Protein AF-0000000083596003 (afdb_homodimer)

Nearest PDB structures (foldseek):
  3jqy-assembly1_A  TM=6.536E-01  e=8.684E-10  Escherichia coli
  3jqy-assembly1_C  TM=5.220E-01  e=1.708E-09  Escherichia coli
  3ect-assembly1_A  TM=7.071E-01  e=3.220E-06  Vibrio cholerae
  3vbk-assembly1_E  TM=6.512E-01  e=7.401E-06  Bacillus cereus SJ1
  3vbp-assembly1_E  TM=6.102E-01  e=1.533E-05  Bacillus cereus SJ1

Sequence (362 aa):
MHRAKVYKKVYMNISNRDAIINKGSLSLGCSFNGCGYFDSSLTIKKGGRLIVNGDFKLYSGFFLSINENATLEIDSGYISYKSNISCFDYIKMGKDVTISEGVTIRDSDNHELIYDGYKMTEPIVIGDHVWIGLNATILKGVTIGDGAVIAAGSVVTKDVPPNSIVGGVPAKVIKTNIKWKMHRAKVYKKVYMNISNRDAIINKGSLSLGCSFNGCGYFDSSLTIKKGGRLIVNGDFKLYSGFFLSINENATLEIDSGYISYKSNISCFDYIKMGKDVTISEGVTIRDSDNHELIYDGYKMTEPIVIGDHVWIGLNATILKGVTIGDGAVIAAGSVVTKDVPPNSIVGGVPAKVIKTNIKWK

pLDDT: mean 96.7, std 5.16, range [51.25, 98.94]

Secondary structure (DSSP, 8-state):
-PPEEE-TTEEEEESSTT-EEESSEEEEEE--TT-----EEEEE-TT-EEEE-SEEEEESS-EEEE-TT-EEEE-SEEE-TT-EEEESSEEEE-SSEEE-TT-EEESB-SS-B-STT--SB--EEE-SS-EE-TT-EE-TT-EE-TT-EEPTT-EE-S-B-TTEEEEETTEEEEEES----/-PPEEE-TTEEEEESSTT-EEESSEEEEEE--TT-----EEEEE-TT-EEEE-SEEEEESS-EEEE-TT-EEEE-SEEE-TT-EEEESSEEEE-SSEEE-TT-EEESB-SS---STT--SB--EEE-SS-EE-TT-EE-TT-EE-TT-EEPTT-EE-S-B-TTEEEEETTEEEEEES--B-

Radius of gyration: 20.82 Å; Cα contacts (8 Å, |Δi|>4): 1222; chains: 2; bounding box: 48×63×52 Å

Solvent-accessible surface area (backbone atoms only — not comparable to full-atom values): 16464 Å² total; per-residue (Å²): 118,48,66,68,47,75,43,63,57,56,36,76,30,68,66,43,94,77,23,64,45,35,70,32,43,40,36,41,24,41,62,60,89,94,52,77,69,36,61,20,24,40,25,29,32,58,70,12,35,41,36,29,63,26,49,34,38,34,25,20,27,25,39,37,38,28,31,62,61,4,38,41,37,35,28,22,36,38,36,33,40,44,20,37,38,40,32,59,48,36,37,38,37,30,44,53,25,41,33,35,39,42,24,37,39,32,19,47,66,90,44,39,62,69,53,91,87,63,71,47,62,32,50,27,39,36,31,36,44,25,39,38,27,41,44,17,36,44,34,39,55,20,40,36,26,42,41,15,32,39,34,60,57,12,28,37,68,56,66,39,59,53,15,18,33,31,35,41,51,64,42,40,84,74,48,68,81,51,83,85,135,119,46,68,65,49,74,41,67,58,56,46,76,48,68,66,46,95,78,24,64,45,33,71,32,44,38,36,42,27,41,61,62,91,61,49,52,70,35,67,21,38,41,37,30,32,60,71,14,35,40,38,30,63,25,49,33,40,33,23,19,28,25,42,37,37,29,30,62,61,4,39,41,38,38,28,22,35,38,36,31,39,45,19,38,39,42,33,61,49,36,34,40,37,28,45,52,24,41,34,34,39,42,25,36,40,34,20,48,66,91,51,78,68,92,53,92,86,61,69,48,62,32,49,26,38,38,31,35,45,24,39,37,27,42,47,17,36,43,35,40,54,18,39,36,27,43,43,15,34,39,34,58,56,12,32,36,69,58,67,40,62,53,15,20,34,30,37,16,78,67,42,39,83,73,47,67,81,50,49,70,91

Structure (mmCIF, N/CA/C/O backbone):
data_AF-0000000083596003-model_v1
#
loop_
_entity.id
_entity.type
_entity.pdbx_description
1 polymer Acyltransferase
#
loop_
_atom_site.group_PDB
_atom_site.id
_atom_site.type_symbol
_atom_site.label_atom_id
_atom_site.label_alt_id
_atom_site.label_comp_id
_atom_site.label_asym_id
_atom_site.label_entity_id
_atom_site.label_seq_id
_atom_site.pdbx_PDB_ins_code
_atom_site.Cartn_x
_atom_site.Cartn_y
_atom_site.Cartn_z
_atom_site.occupancy
_atom_site.B_iso_or_equiv
_atom_site.auth_seq_id
_atom_site.auth_comp_id
_atom_site.auth_asym_id
_atom_site.auth_atom_id
_atom_site.pdbx_PDB_model_num
ATOM 1 N N . MET A 1 1 ? 3.955 28.547 19.953 1 51.25 1 MET A N 1
ATOM 2 C CA . MET A 1 1 ? 3.805 27.359 19.109 1 51.25 1 MET A CA 1
ATOM 3 C C . MET A 1 1 ? 4.809 26.281 19.484 1 51.25 1 MET A C 1
ATOM 5 O O . MET A 1 1 ? 6.008 26.547 19.578 1 51.25 1 MET A O 1
ATOM 9 N N . HIS A 1 2 ? 4.23 25.266 20.188 1 67.56 2 HIS A N 1
ATOM 10 C CA . HIS A 1 2 ? 5.113 24.266 20.75 1 67.56 2 HIS A CA 1
ATOM 11 C C . HIS A 1 2 ? 5.957 23.594 19.672 1 67.56 2 HIS A C 1
ATOM 13 O O . HIS A 1 2 ? 5.512 23.453 18.531 1 67.56 2 HIS A O 1
ATOM 19 N N . ARG A 1 3 ? 7.109 23.562 19.828 1 75.19 3 ARG A N 1
ATOM 20 C CA . ARG A 1 3 ? 8.055 23 18.875 1 75.19 3 ARG A CA 1
ATOM 21 C C . ARG A 1 3 ? 7.918 21.484 18.797 1 75.19 3 ARG A C 1
ATOM 23 O O . ARG A 1 3 ? 7.59 20.844 19.781 1 75.19 3 ARG A O 1
ATOM 30 N N . ALA A 1 4 ? 7.969 20.938 17.734 1 89.12 4 ALA A N 1
ATOM 31 C CA . ALA A 1 4 ? 8.016 19.5 17.516 1 89.12 4 ALA A CA 1
ATOM 32 C C . ALA A 1 4 ? 9.414 18.953 17.781 1 89.12 4 ALA A C 1
ATOM 34 O O . ALA A 1 4 ? 10.414 19.594 17.453 1 89.12 4 ALA A O 1
ATOM 35 N N . LYS A 1 5 ? 9.5 17.875 18.547 1 94.31 5 LYS A N 1
ATOM 36 C CA . LYS A 1 5 ? 10.766 17.156 18.672 1 94.31 5 LYS A CA 1
ATOM 37 C C . LYS A 1 5 ? 10.984 16.203 17.5 1 94.31 5 LYS A C 1
ATOM 39 O O . LYS A 1 5 ? 10.18 15.297 17.266 1 94.31 5 LYS A O 1
ATOM 44 N N . VAL A 1 6 ? 12.086 16.359 16.703 1 96.56 6 VAL A N 1
ATOM 45 C CA . VAL A 1 6 ? 12.398 15.555 15.523 1 96.56 6 VAL A CA 1
ATOM 46 C C . VAL A 1 6 ? 13.633 14.695 15.805 1 96.56 6 VAL A C 1
ATOM 48 O O . VAL A 1 6 ? 14.695 15.211 16.156 1 96.56 6 VAL A O 1
ATOM 51 N N . TYR A 1 7 ? 13.516 13.414 15.562 1 96.38 7 TYR A N 1
ATOM 52 C CA . TYR A 1 7 ? 14.586 12.469 15.875 1 96.38 7 TYR A CA 1
ATOM 53 C C . TYR A 1 7 ? 15.414 12.148 14.641 1 96.38 7 TYR A C 1
ATOM 55 O O . TYR A 1 7 ? 15.234 12.773 13.586 1 96.38 7 TYR A O 1
ATOM 63 N N . LYS A 1 8 ? 16.328 11.164 14.852 1 94.62 8 LYS A N 1
ATOM 64 C CA . LYS A 1 8 ? 17.25 10.773 13.789 1 94.62 8 LYS A CA 1
ATOM 65 C C . LYS A 1 8 ? 16.516 10.141 12.617 1 94.62 8 LYS A C 1
ATOM 67 O O . LYS A 1 8 ? 15.477 9.5 12.805 1 94.62 8 LYS A O 1
ATOM 72 N N . LYS A 1 9 ? 17.047 10.398 11.336 1 96.56 9 LYS A N 1
ATOM 73 C CA . LYS A 1 9 ? 16.656 9.727 10.102 1 96.56 9 LYS A CA 1
ATOM 74 C C . LYS A 1 9 ? 15.258 10.164 9.656 1 96.56 9 LYS A C 1
ATOM 76 O O . LYS A 1 9 ? 14.516 9.375 9.07 1 96.56 9 LYS A O 1
ATOM 81 N N . VAL A 1 10 ? 14.859 11.352 10.008 1 96.31 10 VAL A N 1
ATOM 82 C CA . VAL A 1 10 ? 13.609 11.914 9.516 1 96.31 10 VAL A CA 1
ATOM 83 C C . VAL A 1 10 ? 13.898 12.914 8.391 1 96.31 10 VAL A C 1
ATOM 85 O O . VAL A 1 10 ? 14.57 13.922 8.602 1 96.31 10 VAL A O 1
ATOM 88 N N . TYR A 1 11 ? 13.391 12.602 7.234 1 95.56 11 TYR A N 1
ATOM 89 C CA . TYR A 1 11 ? 13.414 13.531 6.109 1 95.56 11 TYR A CA 1
ATOM 90 C C . TYR A 1 11 ? 12.172 14.414 6.102 1 95.56 11 TYR A C 1
ATOM 92 O O . TYR A 1 11 ? 11.047 13.914 6.07 1 95.56 11 TYR A O 1
ATOM 100 N N . MET A 1 12 ? 12.414 15.719 6.102 1 95.25 12 MET A N 1
ATOM 101 C CA . MET A 1 12 ? 11.281 16.641 6.113 1 95.25 12 MET A CA 1
ATOM 102 C C . MET A 1 12 ? 11.328 17.578 4.914 1 95.25 12 MET A C 1
ATOM 104 O O . MET A 1 12 ? 12.383 18.141 4.609 1 95.25 12 MET A O 1
ATOM 108 N N . ASN A 1 13 ? 10.25 17.641 4.219 1 95.5 13 ASN A N 1
ATOM 109 C CA . ASN A 1 13 ? 10.031 18.609 3.156 1 95.5 13 ASN A CA 1
ATOM 110 C C . ASN A 1 13 ? 8.719 19.375 3.352 1 95.5 13 ASN A C 1
ATOM 112 O O . ASN A 1 13 ? 7.641 18.844 3.061 1 95.5 13 ASN A O 1
ATOM 116 N N . ILE A 1 14 ? 8.773 20.594 3.785 1 94.44 14 ILE A N 1
ATOM 117 C CA . ILE A 1 14 ? 7.613 21.406 4.152 1 94.44 14 ILE A CA 1
ATOM 118 C C . ILE A 1 14 ? 7.582 22.672 3.309 1 94.44 14 ILE A C 1
ATOM 120 O O . ILE A 1 14 ? 8.477 23.516 3.408 1 94.44 14 ILE A O 1
ATOM 124 N N . SER A 1 15 ? 6.527 22.812 2.48 1 89.75 15 SER A N 1
ATOM 125 C CA . SER A 1 15 ? 6.469 23.859 1.467 1 89.75 15 SER A CA 1
ATOM 126 C C . SER A 1 15 ? 6.234 25.234 2.098 1 89.75 15 SER A C 1
ATOM 128 O O . SER A 1 15 ? 6.633 26.266 1.539 1 89.75 15 SER A O 1
ATOM 130 N N . ASN A 1 16 ? 5.402 25.203 3.182 1 85.56 16 ASN A N 1
ATOM 131 C CA . ASN A 1 16 ? 5.07 26.484 3.799 1 85.56 16 ASN A CA 1
ATOM 132 C C . ASN A 1 16 ? 5.492 26.516 5.266 1 85.56 16 ASN A C 1
ATOM 134 O O . ASN A 1 16 ? 5.309 25.547 5.996 1 85.56 16 ASN A O 1
ATOM 138 N N . ARG A 1 17 ? 6.066 27.641 5.734 1 79.69 17 ARG A N 1
ATOM 139 C CA . ARG A 1 17 ? 6.594 27.812 7.082 1 79.69 17 ARG A CA 1
ATOM 140 C C . ARG A 1 17 ? 5.504 27.594 8.125 1 79.69 17 ARG A C 1
ATOM 142 O O . ARG A 1 17 ? 5.777 27.078 9.219 1 79.69 17 ARG A O 1
ATOM 149 N N . ASP A 1 18 ? 4.246 27.906 7.75 1 86.88 18 ASP A N 1
ATOM 150 C CA . ASP A 1 18 ? 3.186 27.828 8.75 1 86.88 18 ASP A CA 1
ATOM 151 C C . ASP A 1 18 ? 2.305 26.609 8.539 1 86.88 18 ASP A C 1
ATOM 153 O O . ASP A 1 18 ? 1.141 26.594 8.945 1 86.88 18 ASP A O 1
ATOM 157 N N . ALA A 1 19 ? 2.994 25.625 7.973 1 93.44 19 ALA A N 1
ATOM 158 C CA . ALA A 1 19 ? 2.205 24.453 7.598 1 93.44 19 ALA A CA 1
ATOM 159 C C . ALA A 1 19 ? 1.87 23.609 8.82 1 93.44 19 ALA A C 1
ATOM 161 O O . ALA A 1 19 ? 0.889 22.859 8.82 1 93.44 19 ALA A O 1
ATOM 162 N N . ILE A 1 20 ? 2.646 23.656 9.883 1 94.81 20 ILE A N 1
ATOM 163 C CA . ILE A 1 20 ? 2.414 22.875 11.086 1 94.81 20 ILE A CA 1
ATOM 164 C C . ILE A 1 20 ? 1.912 23.781 12.211 1 94.81 20 ILE A C 1
ATOM 166 O O . ILE A 1 20 ? 2.625 24.688 12.648 1 94.81 20 ILE A O 1
ATOM 170 N N . ILE A 1 21 ? 0.727 23.578 12.586 1 94.81 21 ILE A N 1
ATOM 171 C CA . ILE A 1 21 ? 0.12 24.266 13.727 1 94.81 21 ILE A CA 1
ATOM 172 C C . ILE A 1 21 ? 0.074 23.328 14.93 1 94.81 21 ILE A C 1
ATOM 174 O O . ILE A 1 21 ? -0.769 22.422 14.992 1 94.81 21 ILE A O 1
ATOM 178 N N . ASN A 1 22 ? 1.006 23.469 15.867 1 94.19 22 ASN A N 1
ATOM 179 C CA . ASN A 1 22 ? 1.157 22.578 17.016 1 94.19 22 ASN A CA 1
ATOM 180 C C . ASN A 1 22 ? 0.721 23.266 18.312 1 94.19 22 ASN A C 1
ATOM 182 O O . ASN A 1 22 ? 1.395 24.188 18.797 1 94.19 22 ASN A O 1
ATOM 186 N N . LYS A 1 23 ? -0.405 22.812 18.844 1 95.06 23 LYS A N 1
ATOM 187 C CA . LYS A 1 23 ? -0.945 23.406 20.062 1 95.06 23 LYS A CA 1
ATOM 188 C C . LYS A 1 23 ? -0.595 22.562 21.297 1 95.06 23 LYS A C 1
ATOM 190 O O . LYS A 1 23 ? -0.957 22.906 22.422 1 95.06 23 LYS A O 1
ATOM 195 N N . GLY A 1 24 ? 0.017 21.422 21.062 1 95.12 24 GLY A N 1
ATOM 196 C CA . GLY A 1 24 ? 0.479 20.516 22.109 1 95.12 24 GLY A CA 1
ATOM 197 C C . GLY A 1 24 ? 1.929 20.094 21.938 1 95.12 24 GLY A C 1
ATOM 198 O O . GLY A 1 24 ? 2.805 20.953 21.766 1 95.12 24 GLY A O 1
ATOM 199 N N . SER A 1 25 ? 2.158 18.828 22.156 1 96.62 25 SER A N 1
ATOM 200 C CA . SER A 1 25 ? 3.492 18.297 21.891 1 96.62 25 SER A CA 1
ATOM 201 C C . SER A 1 25 ? 3.484 17.344 20.703 1 96.62 25 SER A C 1
ATOM 203 O O . SER A 1 25 ? 2.521 16.594 20.516 1 96.62 25 SER A O 1
ATOM 205 N N . LEU A 1 26 ? 4.52 17.375 19.922 1 97.31 26 LEU A N 1
ATOM 206 C CA . LEU A 1 26 ? 4.652 16.516 18.75 1 97.31 26 LEU A CA 1
ATOM 207 C C . LEU A 1 26 ? 6.051 15.906 18.672 1 97.31 26 LEU A C 1
ATOM 209 O O . LEU A 1 26 ? 7.047 16.625 18.75 1 97.31 26 LEU A O 1
ATOM 213 N N . SER A 1 27 ? 6.137 14.602 18.625 1 98.12 27 SER A N 1
ATOM 214 C CA . SER A 1 27 ? 7.391 13.883 18.391 1 98.12 27 SER A CA 1
ATOM 215 C C . SER A 1 27 ? 7.379 13.172 17.047 1 98.12 27 SER A C 1
ATOM 217 O O . SER A 1 27 ? 6.445 12.43 16.734 1 98.12 27 SER A O 1
ATOM 219 N N . LEU A 1 28 ? 8.422 13.367 16.281 1 98.06 28 LEU A N 1
ATOM 220 C CA . LEU A 1 28 ? 8.531 12.766 14.953 1 98.06 28 LEU A CA 1
ATOM 221 C C . LEU A 1 28 ? 9.742 11.844 14.883 1 98.06 28 LEU A C 1
ATOM 223 O O . LEU A 1 28 ? 10.883 12.297 15.008 1 98.06 28 LEU A O 1
ATOM 227 N N . GLY A 1 29 ? 9.43 10.547 14.68 1 98.25 29 GLY A N 1
ATOM 228 C CA . GLY A 1 29 ? 10.5 9.586 14.445 1 98.25 29 GLY A CA 1
ATOM 229 C C . GLY A 1 29 ? 11.125 9.062 15.727 1 98.25 29 GLY A C 1
ATOM 230 O O . GLY A 1 29 ? 12.297 8.688 15.742 1 98.25 29 GLY A O 1
ATOM 231 N N . CYS A 1 30 ? 10.406 9.094 16.781 1 97.88 30 CYS A N 1
ATOM 232 C CA . CYS A 1 30 ? 10.945 8.586 18.031 1 97.88 30 CYS A CA 1
ATOM 233 C C . CYS A 1 30 ? 11.039 7.062 18.016 1 97.88 30 CYS A C 1
ATOM 235 O O . CYS A 1 30 ? 10.539 6.422 17.094 1 97.88 30 CYS A O 1
ATOM 237 N N . SER A 1 31 ? 11.766 6.488 19.016 1 97.5 31 SER A N 1
ATOM 238 C CA . SER A 1 31 ? 11.945 5.043 19.125 1 97.5 31 SER A CA 1
ATOM 239 C C . SER A 1 31 ? 11.914 4.602 20.578 1 97.5 31 SER A C 1
ATOM 241 O O . SER A 1 31 ? 12.156 5.402 21.484 1 97.5 31 SER A O 1
ATOM 243 N N . PHE A 1 32 ? 11.57 3.359 20.719 1 93.44 32 PHE A N 1
ATOM 244 C CA . PHE A 1 32 ? 11.648 2.811 22.078 1 93.44 32 PHE A CA 1
ATOM 245 C C . PHE A 1 32 ? 13.094 2.773 22.547 1 93.44 32 PHE A C 1
ATOM 247 O O . PHE A 1 32 ? 14.023 2.621 21.75 1 93.44 32 PHE A O 1
ATOM 254 N N . ASN A 1 33 ? 13.258 2.822 23.828 1 92.06 33 ASN A N 1
ATOM 255 C CA . ASN A 1 33 ? 14.602 2.791 24.391 1 92.06 33 ASN A CA 1
ATOM 256 C C . ASN A 1 33 ? 15.367 1.549 23.938 1 92.06 33 ASN A C 1
ATOM 258 O O . ASN A 1 33 ? 14.859 0.431 24.047 1 92.06 33 ASN A O 1
ATOM 262 N N . GLY A 1 34 ? 16.562 1.793 23.469 1 93.38 34 GLY A N 1
ATOM 263 C CA . GLY A 1 34 ? 17.438 0.697 23.078 1 93.38 34 GLY A CA 1
ATOM 264 C C . GLY A 1 34 ? 17.172 0.223 21.656 1 93.38 34 GLY A C 1
ATOM 265 O O . GLY A 1 34 ? 17.859 -0.676 21.156 1 93.38 34 GLY A O 1
ATOM 266 N N . CYS A 1 35 ? 16.156 0.811 21.031 1 92.69 35 CYS A N 1
ATOM 267 C CA . CYS A 1 35 ? 15.852 0.42 19.656 1 92.69 35 CYS A CA 1
ATOM 268 C C . CYS A 1 35 ? 16.469 1.402 18.672 1 92.69 35 CYS A C 1
ATOM 270 O O . CYS A 1 35 ? 16.703 2.561 19 1 92.69 35 CYS A O 1
ATOM 272 N N . GLY A 1 36 ? 16.766 1.002 17.453 1 93.94 36 GLY A N 1
ATOM 273 C CA . GLY A 1 36 ? 17.297 1.865 16.406 1 93.94 36 GLY A CA 1
ATOM 274 C C . GLY A 1 36 ? 16.234 2.758 15.781 1 93.94 36 GLY A C 1
ATOM 275 O O . GLY A 1 36 ? 15.078 2.752 16.219 1 93.94 36 GLY A O 1
ATOM 276 N N . TYR A 1 37 ? 16.641 3.57 14.891 1 96.88 37 TYR A N 1
ATOM 277 C CA . TYR A 1 37 ? 15.766 4.473 14.148 1 96.88 37 TYR A CA 1
ATOM 278 C C . TYR A 1 37 ? 15.648 4.051 12.688 1 96.88 37 TYR A C 1
ATOM 280 O O . TYR A 1 37 ? 16.641 3.676 12.07 1 96.88 37 TYR A O 1
ATOM 288 N N . PHE A 1 38 ? 14.438 4.086 12.258 1 96.69 38 PHE A N 1
ATOM 289 C CA . PHE A 1 38 ? 14.203 3.814 10.844 1 96.69 38 PHE A CA 1
ATOM 290 C C . PHE A 1 38 ? 14.062 5.113 10.062 1 96.69 38 PHE A C 1
ATOM 292 O O . PHE A 1 38 ? 13.695 6.145 10.617 1 96.69 38 PHE A O 1
ATOM 299 N N . ASP A 1 39 ? 14.359 5.02 8.719 1 96.94 39 ASP A N 1
ATOM 300 C CA . ASP A 1 39 ? 14.141 6.184 7.867 1 96.94 39 ASP A CA 1
ATOM 301 C C . ASP A 1 39 ? 12.664 6.586 7.859 1 96.94 39 ASP A C 1
ATOM 303 O O . ASP A 1 39 ? 11.781 5.738 7.707 1 96.94 39 ASP A O 1
ATOM 307 N N . SER A 1 40 ? 12.453 7.879 8.07 1 97.44 40 SER A N 1
ATOM 308 C CA . SER A 1 40 ? 11.109 8.453 8.094 1 97.44 40 SER A CA 1
ATOM 309 C C . SER A 1 40 ? 11 9.641 7.137 1 97.44 40 SER A C 1
ATOM 311 O O . SER A 1 40 ? 12.008 10.266 6.801 1 97.44 40 SER A O 1
ATOM 313 N N . SER A 1 41 ? 9.797 9.891 6.66 1 98 41 SER A N 1
ATOM 314 C CA . SER A 1 41 ? 9.586 11.008 5.742 1 98 41 SER A CA 1
ATOM 315 C C . SER A 1 41 ? 8.32 11.781 6.09 1 98 41 SER A C 1
ATOM 317 O O . SER A 1 41 ? 7.25 11.195 6.258 1 98 41 SER A O 1
ATOM 319 N N . LEU A 1 42 ? 8.453 13.07 6.242 1 97.69 42 LEU A N 1
ATOM 320 C CA . LEU A 1 42 ? 7.344 14.008 6.348 1 97.69 42 LEU A CA 1
ATOM 321 C C . LEU A 1 42 ? 7.359 15 5.188 1 97.69 42 LEU A C 1
ATOM 323 O O . LEU A 1 42 ? 8.297 15.781 5.047 1 97.69 42 LEU A O 1
ATOM 327 N N . THR A 1 43 ? 6.324 14.945 4.414 1 98.06 43 THR A N 1
ATOM 328 C CA . THR A 1 43 ? 6.176 15.906 3.326 1 98.06 43 THR A CA 1
ATOM 329 C C . THR A 1 43 ? 4.867 16.672 3.463 1 98.06 43 THR A C 1
ATOM 331 O O . THR A 1 43 ? 3.795 16.078 3.582 1 98.06 43 THR A O 1
ATOM 334 N N . ILE A 1 44 ? 4.926 18 3.475 1 97.81 44 ILE A N 1
ATOM 335 C CA . ILE A 1 44 ? 3.762 18.875 3.414 1 97.81 44 ILE A CA 1
ATOM 336 C C . ILE A 1 44 ? 3.857 19.781 2.184 1 97.81 44 ILE A C 1
ATOM 338 O O . ILE A 1 44 ? 4.715 20.656 2.115 1 97.81 44 ILE A O 1
ATOM 342 N N . LYS A 1 45 ? 2.947 19.562 1.236 1 97.62 45 LYS A N 1
ATOM 343 C CA . LYS A 1 45 ? 2.984 20.297 -0.027 1 97.62 45 LYS A CA 1
ATOM 344 C C . LYS A 1 45 ? 2.301 21.656 0.104 1 97.62 45 LYS A C 1
ATOM 346 O O . LYS A 1 45 ? 1.842 22.016 1.188 1 97.62 45 LYS A O 1
ATOM 351 N N . LYS A 1 46 ? 2.305 22.406 -0.978 1 96.44 46 LYS A N 1
ATOM 352 C CA . LYS A 1 46 ? 1.754 23.766 -0.987 1 96.44 46 LYS A CA 1
ATOM 353 C C . LYS A 1 46 ? 0.324 23.781 -0.452 1 96.44 46 LYS A C 1
ATOM 355 O O . LYS A 1 46 ? -0.523 23.016 -0.911 1 96.44 46 LYS A O 1
ATOM 360 N N . GLY A 1 47 ? 0.1 24.594 0.524 1 97.19 47 GLY A N 1
ATOM 361 C CA . GLY A 1 47 ? -1.231 24.75 1.09 1 97.19 47 GLY A CA 1
ATOM 362 C C . GLY A 1 47 ? -1.589 23.641 2.068 1 97.19 47 GLY A C 1
ATOM 363 O O . GLY A 1 47 ? -2.652 23.672 2.691 1 97.19 47 GLY A O 1
ATOM 364 N N . GLY A 1 48 ? -0.766 22.609 2.127 1 97.81 48 GLY A N 1
ATOM 365 C CA . GLY A 1 48 ? -0.999 21.547 3.094 1 97.81 48 GLY A CA 1
ATOM 366 C C . GLY A 1 48 ? -0.807 22 4.531 1 97.81 48 GLY A C 1
ATOM 367 O O . GLY A 1 48 ? -0.008 22.891 4.805 1 97.81 48 GLY A O 1
ATOM 368 N N . ARG A 1 49 ? -1.553 21.266 5.527 1 97.69 49 ARG A N 1
ATOM 369 C CA . ARG A 1 49 ? -1.462 21.656 6.93 1 97.69 49 ARG A CA 1
ATOM 370 C C . ARG A 1 49 ? -1.5 20.438 7.84 1 97.69 49 ARG A C 1
ATOM 372 O O . ARG A 1 49 ? -2.279 19.5 7.613 1 97.69 49 ARG A O 1
ATOM 379 N N . LEU A 1 50 ? -0.656 20.484 8.812 1 98.06 50 LEU A N 1
ATOM 380 C CA . LEU A 1 50 ? -0.706 19.578 9.953 1 98.06 50 LEU A CA 1
ATOM 381 C C . LEU A 1 50 ? -1.116 20.312 11.219 1 98.06 50 LEU A C 1
ATOM 383 O O . LEU A 1 50 ? -0.391 21.203 11.695 1 98.06 50 LEU A O 1
ATOM 387 N N . ILE A 1 51 ? -2.289 19.969 11.719 1 98.12 51 ILE A N 1
ATOM 388 C CA . ILE A 1 51 ? -2.793 20.594 12.93 1 98.12 51 ILE A CA 1
ATOM 389 C C . ILE A 1 51 ? -2.746 19.609 14.086 1 98.12 51 ILE A C 1
ATOM 391 O O . ILE A 1 51 ? -3.371 18.547 14.031 1 98.12 51 ILE A O 1
ATOM 395 N N . VAL A 1 52 ? -2.014 19.938 15.164 1 97.88 52 VAL A N 1
ATOM 396 C CA . VAL A 1 52 ? -1.864 19.094 16.344 1 97.88 52 VAL A CA 1
ATOM 397 C C . VAL A 1 52 ? -2.473 19.797 17.562 1 97.88 52 VAL A C 1
ATOM 399 O O . VAL A 1 52 ? -1.967 20.828 18.016 1 97.88 52 VAL A O 1
ATOM 402 N N . ASN A 1 53 ? -3.516 19.156 18.062 1 97.94 53 ASN A N 1
ATOM 403 C CA . ASN A 1 53 ? -4.281 19.828 19.109 1 97.94 53 ASN A CA 1
ATOM 404 C C . ASN A 1 53 ? -3.885 19.328 20.5 1 97.94 53 ASN A C 1
ATOM 406 O O . ASN A 1 53 ? -4.16 19.984 21.5 1 97.94 53 ASN A O 1
ATOM 410 N N . GLY A 1 54 ? -3.279 18.203 20.594 1 97.81 54 GLY A N 1
ATOM 411 C CA . GLY A 1 54 ? -2.822 17.609 21.844 1 97.81 54 GLY A CA 1
ATOM 412 C C . GLY A 1 54 ? -1.439 17 21.734 1 97.81 54 GLY A C 1
ATOM 413 O O . GLY A 1 54 ? -0.596 17.469 20.969 1 97.81 54 GLY A O 1
ATOM 414 N N . ASP A 1 55 ? -1.16 16.047 22.625 1 98.06 55 ASP A N 1
ATOM 415 C CA . ASP A 1 55 ? 0.134 15.375 22.578 1 98.06 55 ASP A CA 1
ATOM 416 C C . ASP A 1 55 ? 0.11 14.188 21.625 1 98.06 55 ASP A C 1
ATOM 418 O O . ASP A 1 55 ? -0.739 13.305 21.75 1 98.06 55 ASP A O 1
ATOM 422 N N . PHE A 1 56 ? 1.043 14.148 20.719 1 98.31 56 PHE A N 1
ATOM 423 C CA . PHE A 1 56 ? 1.03 13.109 19.703 1 98.31 56 PHE A CA 1
ATOM 424 C C . PHE A 1 56 ? 2.449 12.664 19.359 1 98.31 56 PHE A C 1
ATOM 426 O O . PHE A 1 56 ? 3.355 13.492 19.25 1 98.31 56 PHE A O 1
ATOM 433 N N . LYS A 1 57 ? 2.645 11.336 19.188 1 98.62 57 LYS A N 1
ATOM 434 C CA . LYS A 1 57 ? 3.945 10.773 18.828 1 98.62 57 LYS A CA 1
ATOM 435 C C . LYS A 1 57 ? 3.85 9.938 17.562 1 98.62 57 LYS A C 1
ATOM 437 O O . LYS A 1 57 ? 2.93 9.133 17.406 1 98.62 57 LYS A O 1
ATOM 442 N N . LEU A 1 58 ? 4.746 10.125 16.656 1 98.69 58 LEU A N 1
ATOM 443 C CA . LEU A 1 58 ? 4.965 9.234 15.516 1 98.69 58 LEU A CA 1
ATOM 444 C C . LEU A 1 58 ? 6.285 8.484 15.664 1 98.69 58 LEU A C 1
ATOM 446 O O . LEU A 1 58 ? 7.355 9.094 15.602 1 98.69 58 LEU A O 1
ATOM 450 N N . TYR A 1 59 ? 6.254 7.266 15.734 1 98.62 59 TYR A N 1
ATOM 451 C CA . TYR A 1 59 ? 7.465 6.465 15.852 1 98.62 59 TYR A CA 1
ATOM 452 C C . TYR A 1 59 ? 8.133 6.281 14.5 1 98.62 59 TYR A C 1
ATOM 454 O O . TYR A 1 59 ? 7.492 6.438 13.453 1 98.62 59 TYR A O 1
ATOM 462 N N . SER A 1 60 ? 9.383 5.883 14.578 1 98.31 60 SER A N 1
ATOM 463 C CA . SER A 1 60 ? 10.234 5.93 13.398 1 98.31 60 SER A CA 1
ATOM 464 C C . SER A 1 60 ? 9.758 4.961 12.328 1 98.31 60 SER A C 1
ATOM 466 O O . SER A 1 60 ? 9.023 4.012 12.625 1 98.31 60 SER A O 1
ATOM 468 N N . GLY A 1 61 ? 10.172 5.246 11.07 1 97.81 61 GLY A N 1
ATOM 469 C CA . GLY A 1 61 ? 9.812 4.418 9.93 1 97.81 61 GLY A CA 1
ATOM 470 C C . GLY A 1 61 ? 8.539 4.875 9.242 1 97.81 61 GLY A C 1
ATOM 471 O O . GLY A 1 61 ? 8.008 4.168 8.375 1 97.81 61 GLY A O 1
ATOM 472 N N . PHE A 1 62 ? 8.023 6.043 9.648 1 97.94 62 PHE A N 1
ATOM 473 C CA . PHE A 1 62 ? 6.746 6.484 9.086 1 97.94 62 PHE A CA 1
ATOM 474 C C . PHE A 1 62 ? 6.953 7.141 7.727 1 97.94 62 PHE A C 1
ATOM 476 O O . PHE A 1 62 ? 8.031 7.648 7.43 1 97.94 62 PHE A O 1
ATOM 483 N N . PHE A 1 63 ? 5.965 7.051 6.883 1 98.31 63 PHE A N 1
ATOM 484 C CA . PHE A 1 63 ? 5.766 7.848 5.68 1 98.31 63 PHE A CA 1
ATOM 485 C C . PHE A 1 63 ? 4.508 8.703 5.793 1 98.31 63 PHE A C 1
ATOM 487 O O . PHE A 1 63 ? 3.391 8.18 5.766 1 98.31 63 PHE A O 1
ATOM 494 N N . LEU A 1 64 ? 4.664 9.992 5.969 1 98.5 64 LEU A N 1
ATOM 495 C CA . LEU A 1 64 ? 3.547 10.914 6.117 1 98.5 64 LEU A CA 1
ATOM 496 C C . LEU A 1 64 ? 3.578 11.984 5.023 1 98.5 64 LEU A C 1
ATOM 498 O O . LEU A 1 64 ? 4.516 12.781 4.953 1 98.5 64 LEU A O 1
ATOM 502 N N . SER A 1 65 ? 2.629 11.984 4.211 1 98.44 65 SER A N 1
ATOM 503 C CA . SER A 1 65 ? 2.508 12.984 3.152 1 98.44 65 SER A CA 1
ATOM 504 C C . SER A 1 65 ? 1.186 13.734 3.25 1 98.44 65 SER A C 1
ATOM 506 O O . SER A 1 65 ? 0.117 13.117 3.291 1 98.44 65 SER A O 1
ATOM 508 N N . ILE A 1 66 ? 1.226 15.008 3.322 1 98.44 66 ILE A N 1
ATOM 509 C CA . ILE A 1 66 ? 0.077 15.906 3.234 1 98.44 66 ILE A CA 1
ATOM 510 C C . ILE A 1 66 ? 0.125 16.672 1.92 1 98.44 66 ILE A C 1
ATOM 512 O O . ILE A 1 66 ? 0.962 17.562 1.745 1 98.44 66 ILE A O 1
ATOM 516 N N . ASN A 1 67 ? -0.767 16.344 1.013 1 98.19 67 ASN A N 1
ATOM 517 C CA . ASN A 1 67 ? -0.708 16.828 -0.358 1 98.19 67 ASN A CA 1
ATOM 518 C C . ASN A 1 67 ? -1.268 18.25 -0.466 1 98.19 67 ASN A C 1
ATOM 520 O O . ASN A 1 67 ? -1.615 18.859 0.545 1 98.19 67 ASN A O 1
ATOM 524 N N . GLU A 1 68 ? -1.235 18.797 -1.706 1 98 68 GLU A N 1
ATOM 525 C CA . GLU A 1 68 ? -1.575 20.203 -1.933 1 98 68 GLU A CA 1
ATOM 526 C C . GLU A 1 68 ? -2.953 20.531 -1.367 1 98 68 GLU A C 1
ATOM 528 O O . GLU A 1 68 ? -3.932 19.844 -1.657 1 98 68 GLU A O 1
ATOM 533 N N . ASN A 1 69 ? -3.021 21.469 -0.456 1 98 69 ASN A N 1
ATOM 534 C CA . ASN A 1 69 ? -4.227 22.047 0.126 1 98 69 ASN A CA 1
ATOM 535 C C . ASN A 1 69 ? -4.938 21.062 1.041 1 98 69 ASN A C 1
ATOM 537 O O . ASN A 1 69 ? -6.09 21.281 1.421 1 98 69 ASN A O 1
ATOM 541 N N . ALA A 1 70 ? -4.309 19.922 1.334 1 98.5 70 ALA A N 1
ATOM 542 C CA . ALA A 1 70 ? -4.902 18.938 2.236 1 98.5 70 ALA A CA 1
ATOM 543 C C . ALA A 1 70 ? -4.613 19.297 3.693 1 98.5 70 ALA A C 1
ATOM 545 O O . ALA A 1 70 ? -3.721 20.094 3.982 1 98.5 70 ALA A O 1
ATOM 546 N N . THR A 1 71 ? -5.438 18.703 4.637 1 98.81 71 THR A N 1
ATOM 547 C CA . THR A 1 71 ? -5.258 18.969 6.062 1 98.81 71 THR A CA 1
ATOM 548 C C . THR A 1 71 ? -5.301 17.656 6.859 1 98.81 71 THR A C 1
ATOM 550 O O . THR A 1 71 ? -6.242 16.875 6.73 1 98.81 71 THR A O 1
ATOM 553 N N . LEU A 1 72 ? -4.305 17.422 7.602 1 98.88 72 LEU A N 1
ATOM 554 C CA . LEU A 1 72 ? -4.289 16.391 8.633 1 98.88 72 LEU A CA 1
ATOM 555 C C . LEU A 1 72 ? -4.441 17 10.023 1 98.88 72 LEU A C 1
ATOM 557 O O . LEU A 1 72 ? -3.594 17.781 10.453 1 98.88 72 LEU A O 1
ATOM 561 N N . GLU A 1 73 ? -5.508 16.641 10.68 1 98.88 73 GLU A N 1
ATOM 562 C CA . GLU A 1 73 ? -5.785 17.156 12.016 1 98.88 73 GLU A CA 1
ATOM 563 C C . GLU A 1 73 ? -5.77 16.031 13.055 1 98.88 73 GLU A C 1
ATOM 565 O O . GLU A 1 73 ? -6.582 15.109 12.984 1 98.88 73 GLU A O 1
ATOM 570 N N . ILE A 1 74 ? -4.844 16.141 14.023 1 98.62 74 ILE A N 1
ATOM 571 C CA . ILE A 1 74 ? -4.723 15.109 15.039 1 98.62 74 ILE A CA 1
ATOM 572 C C . ILE A 1 74 ? -4.816 15.727 16.422 1 98.62 74 ILE A C 1
ATOM 574 O O . ILE A 1 74 ? -4.371 16.859 16.641 1 98.62 74 ILE A O 1
ATOM 578 N N . ASP A 1 75 ? -5.48 15.039 17.281 1 98.5 75 ASP A N 1
ATOM 579 C CA . ASP A 1 75 ? -5.551 15.523 18.656 1 98.5 75 ASP A CA 1
ATOM 580 C C . ASP A 1 75 ? -4.488 14.859 19.531 1 98.5 75 ASP A C 1
ATOM 582 O O . ASP A 1 75 ? -3.328 15.273 19.531 1 98.5 75 ASP A O 1
ATOM 586 N N . SER A 1 76 ? -4.723 13.672 20.188 1 98.75 76 SER A N 1
ATOM 587 C CA . SER A 1 76 ? -3.705 13.062 21.031 1 98.75 76 SER A CA 1
ATOM 588 C C . SER A 1 76 ? -3.611 11.555 20.781 1 98.75 76 SER A C 1
ATOM 590 O O . SER A 1 76 ? -4.59 10.93 20.375 1 98.75 76 SER A O 1
ATOM 592 N N . GLY A 1 77 ? -2.449 10.969 21.078 1 98.62 77 GLY A N 1
ATOM 593 C CA . GLY A 1 77 ? -2.193 9.555 20.875 1 98.62 77 GLY A CA 1
ATOM 594 C C . GLY A 1 77 ? -0.857 9.273 20.219 1 98.62 77 GLY A C 1
ATOM 595 O O . GLY A 1 77 ? 0.111 10.008 20.422 1 98.62 77 GLY A O 1
ATOM 596 N N . TYR A 1 78 ? -0.82 8.133 19.5 1 98.75 78 TYR A N 1
ATOM 597 C CA . TYR A 1 78 ? 0.44 7.824 18.828 1 98.75 78 TYR A CA 1
ATOM 598 C C . TYR A 1 78 ? 0.213 6.918 17.625 1 98.75 78 TYR A C 1
ATOM 600 O O . TYR A 1 78 ? -0.83 6.27 17.516 1 98.75 78 TYR A O 1
ATOM 608 N N . ILE A 1 79 ? 1.125 6.961 16.75 1 98.75 79 ILE A N 1
ATOM 609 C CA . ILE A 1 79 ? 1.276 6.008 15.656 1 98.75 79 ILE A CA 1
ATOM 610 C C . ILE A 1 79 ? 2.592 5.25 15.812 1 98.75 79 ILE A C 1
ATOM 612 O O . ILE A 1 79 ? 3.666 5.852 15.836 1 98.75 79 ILE A O 1
ATOM 616 N N . SER A 1 80 ? 2.488 3.959 15.844 1 98.25 80 SER A N 1
ATOM 617 C CA . SER A 1 80 ? 3.676 3.133 16.031 1 98.25 80 SER A CA 1
ATOM 618 C C . SER A 1 80 ? 4.477 3.01 14.742 1 98.25 80 SER A C 1
ATOM 620 O O . SER A 1 80 ? 4.258 3.764 13.797 1 98.25 80 SER A O 1
ATOM 622 N N . TYR A 1 81 ? 5.457 2.152 14.75 1 98.19 81 TYR A N 1
ATOM 623 C CA . TYR A 1 81 ? 6.527 2.1 13.758 1 98.19 81 TYR A CA 1
ATOM 624 C C . TYR A 1 81 ? 5.969 1.812 12.367 1 98.19 81 TYR A C 1
A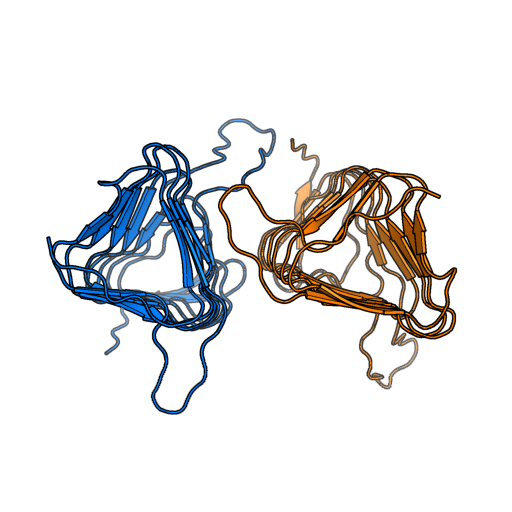TOM 626 O O . TYR A 1 81 ? 5 1.062 12.227 1 98.19 81 TYR A O 1
ATOM 634 N N . LYS A 1 82 ? 6.574 2.424 11.297 1 98 82 LYS A N 1
ATOM 635 C CA . LYS A 1 82 ? 6.504 1.994 9.898 1 98 82 LYS A CA 1
ATOM 636 C C . LYS A 1 82 ? 5.094 2.162 9.344 1 98 82 LYS A C 1
ATOM 638 O O . LYS A 1 82 ? 4.633 1.336 8.555 1 98 82 LYS A O 1
ATOM 643 N N . SER A 1 83 ? 4.375 3.152 9.852 1 98.38 83 SER A N 1
ATOM 644 C CA . SER A 1 83 ? 3.043 3.426 9.32 1 98.38 83 SER A CA 1
ATOM 645 C C . SER A 1 83 ? 3.102 4.406 8.156 1 98.38 83 SER A C 1
ATOM 647 O O . SER A 1 83 ? 4.09 5.125 7.992 1 98.38 83 SER A O 1
ATOM 649 N N . ASN A 1 84 ? 2.104 4.336 7.266 1 98.62 84 ASN A N 1
ATOM 650 C CA . ASN A 1 84 ? 1.994 5.129 6.047 1 98.62 84 ASN A CA 1
ATOM 651 C C . ASN A 1 84 ? 0.7 5.938 6.02 1 98.62 84 ASN A C 1
ATOM 653 O O . ASN A 1 84 ? -0.388 5.371 5.898 1 98.62 84 ASN A O 1
ATOM 657 N N . ILE A 1 85 ? 0.794 7.234 6.137 1 98.75 85 ILE A N 1
ATOM 658 C CA . ILE A 1 85 ? -0.359 8.125 6.105 1 98.75 85 ILE A CA 1
ATOM 659 C C . ILE A 1 85 ? -0.234 9.086 4.926 1 98.75 85 ILE A C 1
ATOM 661 O O . ILE A 1 85 ? 0.726 9.859 4.844 1 98.75 85 ILE A O 1
ATOM 665 N N . SER A 1 86 ? -1.122 9.023 4.031 1 98.75 86 SER A N 1
ATOM 666 C CA . SER A 1 86 ? -1.173 9.93 2.889 1 98.75 86 SER A CA 1
ATOM 667 C C . SER A 1 86 ? -2.494 10.688 2.842 1 98.75 86 SER A C 1
ATOM 669 O O . SER A 1 86 ? -3.557 10.086 2.666 1 98.75 86 SER A O 1
ATOM 671 N N . CYS A 1 87 ? -2.424 11.984 2.975 1 98.81 87 CYS A N 1
ATOM 672 C CA . CYS A 1 87 ? -3.594 12.852 3.035 1 98.81 87 CYS A CA 1
ATOM 673 C C . CYS A 1 87 ? -3.725 13.68 1.763 1 98.81 87 CYS A C 1
ATOM 675 O O . CYS A 1 87 ? -2.85 14.492 1.449 1 98.81 87 CYS A O 1
ATOM 677 N N . PHE A 1 88 ? -4.832 13.484 1.066 1 98.81 88 PHE A N 1
ATOM 678 C CA . PHE A 1 88 ? -5.043 14.164 -0.204 1 98.81 88 PHE A CA 1
ATOM 679 C C . PHE A 1 88 ? -6.148 15.211 -0.08 1 98.81 88 PHE A C 1
ATOM 681 O O . PHE A 1 88 ? -6.293 16.062 -0.95 1 98.81 88 PHE A O 1
ATOM 688 N N . ASP A 1 89 ? -6.945 15.094 0.942 1 98.75 89 ASP A N 1
ATOM 689 C CA . ASP A 1 89 ? -8.008 16.047 1.223 1 98.75 89 ASP A CA 1
ATOM 690 C C . ASP A 1 89 ? -8.094 16.359 2.717 1 98.75 89 ASP A C 1
ATOM 692 O O . ASP A 1 89 ? -7.562 17.359 3.182 1 98.75 89 ASP A O 1
ATOM 696 N N . TYR A 1 90 ? -8.594 15.391 3.48 1 98.94 90 TYR A N 1
ATOM 697 C CA . TYR A 1 90 ? -8.789 15.641 4.902 1 98.94 90 TYR A CA 1
ATOM 698 C C . TYR A 1 90 ? -8.781 14.336 5.691 1 98.94 90 TYR A C 1
ATOM 700 O O . TYR A 1 90 ? -9.516 13.398 5.363 1 98.94 90 TYR A O 1
ATOM 708 N N . ILE A 1 91 ? -7.957 14.25 6.672 1 98.94 91 ILE A N 1
ATOM 709 C CA . ILE A 1 91 ? -7.934 13.164 7.645 1 98.94 91 ILE A CA 1
ATOM 710 C C . ILE A 1 91 ? -7.918 13.734 9.062 1 98.94 91 ILE A C 1
ATOM 712 O O . ILE A 1 91 ? -7.117 14.617 9.367 1 98.94 91 ILE A O 1
ATOM 716 N N . LYS A 1 92 ? -8.828 13.234 9.883 1 98.94 92 LYS A N 1
ATOM 717 C CA . LYS A 1 92 ? -8.922 13.664 11.2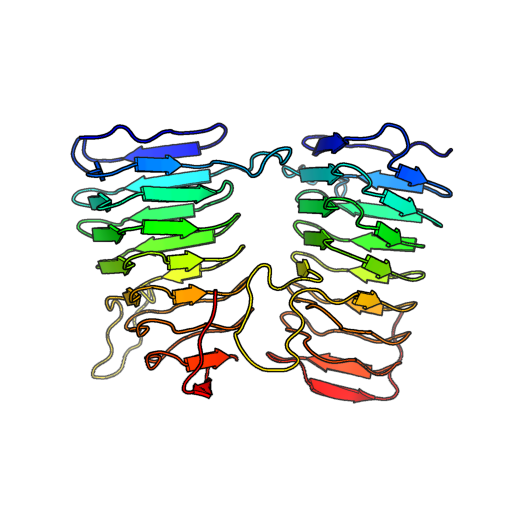81 1 98.94 92 LYS A CA 1
ATOM 718 C C . LYS A 1 92 ? -8.781 12.477 12.227 1 98.94 92 LYS A C 1
ATOM 720 O O . LYS A 1 92 ? -9.359 11.414 11.992 1 98.94 92 LYS A O 1
ATOM 725 N N . MET A 1 93 ? -8.008 12.648 13.289 1 98.88 93 MET A N 1
ATOM 726 C CA . MET A 1 93 ? -7.906 11.695 14.391 1 98.88 93 MET A CA 1
ATOM 727 C C . MET A 1 93 ? -8.227 12.375 15.719 1 98.88 93 MET A C 1
ATOM 729 O O . MET A 1 93 ? -7.602 13.367 16.078 1 98.88 93 MET A O 1
ATOM 733 N N . GLY A 1 94 ? -9.133 11.828 16.438 1 98.88 94 GLY A N 1
ATOM 734 C CA . GLY A 1 94 ? -9.586 12.406 17.688 1 98.88 94 GLY A CA 1
ATOM 735 C C . GLY A 1 94 ? -8.609 12.211 18.828 1 98.88 94 GLY A C 1
ATOM 736 O O . GLY A 1 94 ? -7.398 12.141 18.609 1 98.88 94 GLY A O 1
ATOM 737 N N . LYS A 1 95 ? -9.133 12.203 20.078 1 98.81 95 LYS A N 1
ATOM 738 C CA . LYS A 1 95 ? -8.344 12.109 21.297 1 98.81 95 LYS A CA 1
ATOM 739 C C . LYS A 1 95 ? -7.977 10.664 21.609 1 98.81 95 LYS A C 1
ATOM 741 O O . LYS A 1 95 ? -8.789 9.758 21.422 1 98.81 95 LYS A O 1
ATOM 746 N N . ASP A 1 96 ? -6.723 10.453 22.047 1 98.62 96 ASP A N 1
ATOM 747 C CA . ASP A 1 96 ? -6.262 9.18 22.594 1 98.62 96 ASP A CA 1
ATOM 748 C C . ASP A 1 96 ? -6.41 8.062 21.547 1 98.62 96 ASP A C 1
ATOM 750 O O . ASP A 1 96 ? -6.949 6.996 21.859 1 98.62 96 ASP A O 1
ATOM 754 N N . VAL A 1 97 ? -6.008 8.336 20.406 1 98.81 97 VAL A N 1
ATOM 755 C CA . VAL A 1 97 ? -6.008 7.332 19.344 1 98.81 97 VAL A CA 1
ATOM 756 C C . VAL A 1 97 ? -4.715 6.52 19.391 1 98.81 97 VAL A C 1
ATOM 758 O O . VAL A 1 97 ? -3.623 7.082 19.484 1 98.81 97 VAL A O 1
ATOM 761 N N . THR A 1 98 ? -4.852 5.176 19.344 1 98.75 98 THR A N 1
ATOM 762 C CA . THR A 1 98 ? -3.734 4.234 19.375 1 98.75 98 THR A CA 1
ATOM 763 C C . THR A 1 98 ? -3.607 3.492 18.047 1 98.75 98 THR A C 1
ATOM 765 O O . THR A 1 98 ? -4.465 2.676 17.703 1 98.75 98 THR A O 1
ATOM 768 N N . ILE A 1 99 ? -2.531 3.723 17.375 1 98.88 99 ILE A N 1
ATOM 769 C CA . ILE A 1 99 ? -2.324 3.092 16.078 1 98.88 99 ILE A CA 1
ATOM 770 C C . ILE A 1 99 ? -1.076 2.215 16.125 1 98.88 99 ILE A C 1
ATOM 772 O O . ILE A 1 99 ? 0.024 2.703 16.391 1 98.88 99 ILE A O 1
ATOM 776 N N . SER A 1 100 ? -1.246 0.982 15.789 1 98.75 100 SER A N 1
ATOM 777 C CA . SER A 1 100 ? -0.19 -0.021 15.891 1 98.75 100 SER A CA 1
ATOM 778 C C . SER A 1 100 ? 0.732 0.025 14.68 1 98.75 100 SER A C 1
ATOM 780 O O . SER A 1 100 ? 0.621 0.923 13.836 1 98.75 100 SER A O 1
ATOM 782 N N . GLU A 1 101 ? 1.688 -0.886 14.664 1 98.56 101 GLU A N 1
ATOM 783 C CA . GLU A 1 101 ? 2.738 -0.886 13.648 1 98.56 101 GLU A CA 1
ATOM 784 C C . GLU A 1 101 ? 2.172 -1.198 12.266 1 98.56 101 GLU A C 1
ATOM 786 O O . GLU A 1 101 ? 1.282 -2.041 12.133 1 98.56 101 GLU A O 1
ATOM 791 N N . GLY A 1 102 ? 2.715 -0.512 11.227 1 98.62 102 GLY A N 1
ATOM 792 C CA . GLY A 1 102 ? 2.5 -0.907 9.844 1 98.62 102 GLY A CA 1
ATOM 793 C C . GLY A 1 102 ? 1.124 -0.534 9.328 1 98.62 102 GLY A C 1
ATOM 794 O O . GLY A 1 102 ? 0.603 -1.179 8.414 1 98.62 102 GLY A O 1
ATOM 795 N N . VAL A 1 103 ? 0.464 0.389 9.945 1 98.81 103 VAL A N 1
ATOM 796 C CA . VAL A 1 103 ? -0.884 0.776 9.547 1 98.81 103 VAL A CA 1
ATOM 797 C C . VAL A 1 103 ? -0.813 1.727 8.352 1 98.81 103 VAL A C 1
ATOM 799 O O . VAL A 1 103 ? 0.079 2.574 8.273 1 98.81 103 VAL A O 1
ATOM 802 N N . THR A 1 104 ? -1.74 1.556 7.363 1 98.94 104 THR A N 1
ATOM 803 C CA . THR A 1 104 ? -1.896 2.443 6.215 1 98.94 104 THR A CA 1
ATOM 804 C C . THR A 1 104 ? -3.199 3.229 6.312 1 98.94 104 THR A C 1
ATOM 806 O O . THR A 1 104 ? -4.266 2.65 6.535 1 98.94 104 THR A O 1
ATOM 809 N N . ILE A 1 105 ? -3.15 4.555 6.199 1 98.94 105 ILE A N 1
ATOM 810 C CA . ILE A 1 105 ? -4.316 5.426 6.129 1 98.94 105 ILE A CA 1
ATOM 811 C C . ILE A 1 105 ? -4.215 6.324 4.898 1 98.94 105 ILE A C 1
ATOM 813 O O . ILE A 1 105 ? -3.268 7.102 4.766 1 98.94 105 ILE A O 1
ATOM 817 N N . ARG A 1 106 ? -5.145 6.227 4.012 1 98.88 106 ARG A N 1
ATOM 818 C CA . ARG A 1 106 ? -5.109 6.965 2.754 1 98.88 106 ARG A CA 1
ATOM 819 C C . ARG A 1 106 ? -6.512 7.383 2.328 1 98.88 106 ARG A C 1
ATOM 821 O O . ARG A 1 106 ? -7.395 6.535 2.16 1 98.88 106 ARG A O 1
ATOM 828 N N . ASP A 1 107 ? -6.738 8.695 2.078 1 98.88 107 ASP A N 1
ATOM 829 C CA . ASP A 1 107 ? -8.086 9.188 1.805 1 98.88 107 ASP A CA 1
ATOM 830 C C . ASP A 1 107 ? -8.32 9.352 0.304 1 98.88 107 ASP A C 1
ATOM 832 O O . ASP A 1 107 ? -9.172 10.133 -0.117 1 98.88 107 ASP A O 1
ATOM 836 N N . SER A 1 108 ? -7.5 8.594 -0.497 1 98.81 108 SER A N 1
ATOM 837 C CA . SER A 1 108 ? -7.66 8.664 -1.945 1 98.81 108 SER A CA 1
ATOM 838 C C . SER A 1 108 ? -7.262 7.355 -2.613 1 98.81 108 SER A C 1
ATOM 840 O O . SER A 1 108 ? -6.316 6.691 -2.176 1 98.81 108 SER A O 1
ATOM 842 N N . ASP A 1 109 ? -7.957 7.07 -3.764 1 97 109 ASP A N 1
ATOM 843 C CA . ASP A 1 109 ? -7.566 5.934 -4.59 1 97 109 ASP A CA 1
ATOM 844 C C . ASP A 1 109 ? -6.445 6.312 -5.555 1 97 109 ASP A C 1
ATOM 846 O O . ASP A 1 109 ? -5.785 5.441 -6.121 1 97 109 ASP A O 1
ATOM 850 N N . ASN A 1 110 ? -6.242 7.57 -5.793 1 95.12 110 ASN A N 1
ATOM 851 C CA . ASN A 1 110 ? -5.246 8.156 -6.68 1 95.12 110 ASN A CA 1
ATOM 852 C C . ASN A 1 110 ? -5.535 7.828 -8.141 1 95.12 110 ASN A C 1
ATOM 854 O O . ASN A 1 110 ? -4.859 8.336 -9.039 1 95.12 110 ASN A O 1
ATOM 858 N N . HIS A 1 111 ? -6.43 6.938 -8.367 1 95.19 111 HIS A N 1
ATOM 859 C CA . HIS A 1 111 ? -6.926 6.59 -9.695 1 95.19 111 HIS A CA 1
ATOM 860 C C . HIS A 1 111 ? -8.453 6.551 -9.719 1 95.19 111 HIS A C 1
ATOM 862 O O . HIS A 1 111 ? -9.086 6.395 -8.672 1 95.19 111 HIS A O 1
ATOM 868 N N . GLU A 1 112 ? -8.961 6.656 -10.945 1 94.81 112 GLU A N 1
ATOM 869 C CA . GLU A 1 112 ? -10.406 6.801 -11.055 1 94.81 112 GLU A CA 1
ATOM 870 C C . GLU A 1 112 ? -11.039 5.559 -11.672 1 94.81 112 GLU A C 1
ATOM 872 O O . GLU A 1 112 ? -10.664 5.141 -12.766 1 94.81 112 GLU A O 1
ATOM 877 N N . LEU A 1 113 ? -11.922 4.891 -10.961 1 93.69 113 LEU A N 1
ATOM 878 C CA . LEU A 1 113 ? -12.844 3.939 -11.562 1 93.69 113 LEU A CA 1
ATOM 879 C C . LEU A 1 113 ? -13.945 4.664 -12.328 1 93.69 113 LEU A C 1
ATOM 881 O O . LEU A 1 113 ? -14.57 5.582 -11.805 1 93.69 113 LEU A O 1
ATOM 885 N N . ILE A 1 114 ? -14.164 4.184 -13.562 1 94.75 114 ILE A N 1
ATOM 886 C CA . ILE A 1 114 ? -15.055 4.934 -14.438 1 94.75 114 ILE A CA 1
ATOM 887 C C . ILE A 1 114 ? -16.484 4.414 -14.289 1 94.75 114 ILE A C 1
ATOM 889 O O . ILE A 1 114 ? -16.906 3.516 -15.016 1 94.75 114 ILE A O 1
ATOM 893 N N . TYR A 1 115 ? -17.188 4.973 -13.352 1 89.75 115 TYR A N 1
ATOM 894 C CA . TYR A 1 115 ? -18.625 4.77 -13.219 1 89.75 115 TYR A CA 1
ATOM 895 C C . TYR A 1 115 ? -19.281 5.941 -12.5 1 89.75 115 TYR A C 1
ATOM 897 O O . TYR A 1 115 ? -18.609 6.711 -11.812 1 89.75 115 TYR A O 1
ATOM 905 N N . ASP A 1 116 ? -20.531 6.047 -12.664 1 90.19 116 ASP A N 1
ATOM 906 C CA . ASP A 1 116 ? -21.281 7.191 -12.141 1 90.19 116 ASP A CA 1
ATOM 907 C C . ASP A 1 116 ? -21.234 7.23 -10.617 1 90.19 116 ASP A C 1
ATOM 909 O O . ASP A 1 116 ? -21.438 6.211 -9.953 1 90.19 116 ASP A O 1
ATOM 913 N N . GLY A 1 117 ? -20.875 8.422 -10.117 1 92.69 117 GLY A N 1
ATOM 914 C CA . GLY A 1 117 ? -20.922 8.641 -8.68 1 92.69 117 GLY A CA 1
ATOM 915 C C . GLY A 1 117 ? -19.641 8.281 -7.977 1 92.69 117 GLY A C 1
ATOM 916 O O . GLY A 1 117 ? -19.5 8.484 -6.766 1 92.69 117 GLY A O 1
ATOM 917 N N . TYR A 1 118 ? -18.781 7.816 -8.719 1 93 118 TYR A N 1
ATOM 918 C CA . TYR A 1 118 ? -17.5 7.445 -8.125 1 93 118 TYR A CA 1
ATOM 919 C C . TYR A 1 118 ? -16.766 8.68 -7.617 1 93 118 TYR A C 1
ATOM 921 O O . TYR A 1 118 ? -16.688 9.695 -8.312 1 93 118 TYR A O 1
ATOM 929 N N . LYS A 1 119 ? -16.25 8.602 -6.375 1 96.19 119 LYS A N 1
ATOM 930 C CA . LYS A 1 119 ? -15.406 9.633 -5.785 1 96.19 119 LYS A CA 1
ATOM 931 C C . LYS A 1 119 ? -14 9.094 -5.516 1 96.19 119 LYS A C 1
ATOM 933 O O . LYS A 1 119 ? -13.82 8.203 -4.68 1 96.19 119 LYS A O 1
ATOM 938 N N . MET A 1 120 ? -13.078 9.695 -6.082 1 97.38 120 MET A N 1
ATOM 939 C CA . MET A 1 120 ? -11.695 9.242 -6.004 1 97.38 120 MET A CA 1
ATOM 940 C C . MET A 1 120 ? -11.102 9.547 -4.633 1 97.38 120 MET A C 1
ATOM 942 O O . MET A 1 120 ? -10.297 8.766 -4.113 1 97.38 120 MET A O 1
ATOM 946 N N . THR A 1 121 ? -11.469 10.719 -4.113 1 98.62 121 THR A N 1
ATOM 947 C CA . THR A 1 121 ? -10.953 11.219 -2.844 1 98.62 121 THR A CA 1
ATOM 948 C C . THR A 1 121 ? -12.102 11.578 -1.901 1 98.62 121 THR A C 1
ATOM 950 O O . THR A 1 121 ? -13.039 12.266 -2.295 1 98.62 121 THR A O 1
ATOM 953 N N . GLU A 1 122 ? -12.07 10.984 -0.681 1 98.75 122 GLU A N 1
ATOM 954 C CA . GLU A 1 122 ? -13.062 11.266 0.356 1 98.75 122 GLU A CA 1
ATOM 955 C C . GLU A 1 122 ? -12.414 11.297 1.739 1 98.75 122 GLU A C 1
ATOM 957 O O . GLU A 1 122 ? -11.531 10.492 2.037 1 98.75 122 GLU A O 1
ATOM 962 N N . PRO A 1 123 ? -12.898 12.203 2.633 1 98.88 123 PRO A N 1
ATOM 963 C CA . PRO A 1 123 ? -12.258 12.383 3.939 1 98.88 123 PRO A CA 1
ATOM 964 C C . PRO A 1 123 ? -12.359 11.141 4.82 1 98.88 123 PRO A C 1
ATOM 966 O O . PRO A 1 123 ? -13.281 10.336 4.664 1 98.88 123 PRO A O 1
ATOM 969 N N . ILE A 1 124 ? -11.359 10.977 5.703 1 98.94 124 ILE A N 1
ATOM 970 C CA . ILE A 1 124 ? -11.375 9.961 6.75 1 98.94 124 ILE A CA 1
ATOM 971 C C . ILE A 1 124 ? -11.492 10.633 8.117 1 98.94 124 ILE A C 1
ATOM 973 O O . ILE A 1 124 ? -10.789 11.602 8.406 1 98.94 124 ILE A O 1
ATOM 977 N N . VAL A 1 125 ? -12.406 10.117 8.984 1 98.94 125 VAL A N 1
ATOM 978 C CA . VAL A 1 125 ? -12.57 10.641 10.336 1 98.94 125 VAL A CA 1
ATOM 979 C C . VAL A 1 125 ? -12.445 9.5 11.344 1 98.94 125 VAL A C 1
ATOM 981 O O . VAL A 1 125 ? -13.242 8.562 11.336 1 98.94 125 VAL A O 1
ATOM 984 N N . ILE A 1 126 ? -11.469 9.555 12.18 1 98.94 126 ILE A N 1
ATOM 985 C CA . ILE A 1 126 ? -11.258 8.609 13.273 1 98.94 126 ILE A CA 1
ATOM 986 C C . ILE A 1 126 ? -11.664 9.266 14.602 1 98.94 126 ILE A C 1
ATOM 988 O O . ILE A 1 126 ? -11.109 10.297 14.977 1 98.94 126 ILE A O 1
ATOM 992 N N . GLY A 1 127 ? -12.547 8.695 15.258 1 98.94 127 GLY A N 1
ATOM 993 C CA . GLY A 1 127 ? -13.07 9.25 16.5 1 98.94 127 GLY A CA 1
ATOM 994 C C . GLY A 1 127 ? -12.102 9.133 17.656 1 98.94 127 GLY A C 1
ATOM 995 O O . GLY A 1 127 ? -10.914 8.867 17.469 1 98.94 127 GLY A O 1
ATOM 996 N N . ASP A 1 128 ? -12.68 9.344 18.922 1 98.88 128 ASP A N 1
ATOM 997 C CA . ASP A 1 128 ? -11.883 9.305 20.141 1 98.88 128 ASP A CA 1
ATOM 998 C C . ASP A 1 128 ? -11.703 7.875 20.641 1 98.88 128 ASP A C 1
ATOM 1000 O O . ASP A 1 128 ? -12.594 7.043 20.484 1 98.88 128 ASP A O 1
ATOM 1004 N N . HIS A 1 129 ? -10.5 7.621 21.219 1 98.75 129 HIS A N 1
ATOM 1005 C CA . HIS A 1 129 ? -10.242 6.352 21.891 1 98.75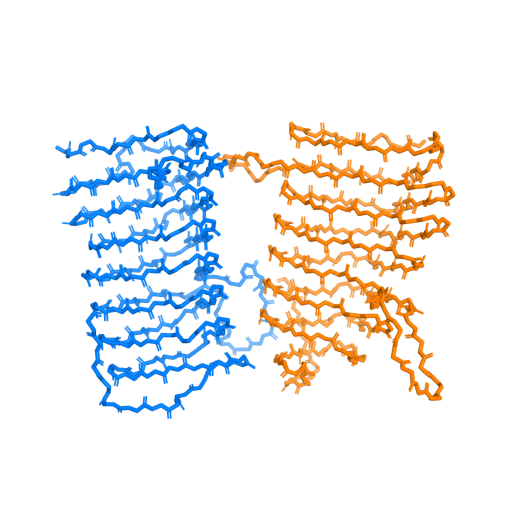 129 HIS A CA 1
ATOM 1006 C C . HIS A 1 129 ? -10.43 5.18 20.938 1 98.75 129 HIS A C 1
ATOM 1008 O O . HIS A 1 129 ? -11.156 4.23 21.25 1 98.75 129 HIS A O 1
ATOM 1014 N N . VAL A 1 130 ? -9.867 5.297 19.812 1 98.94 130 VAL A N 1
ATOM 1015 C CA . VAL A 1 130 ? -9.883 4.242 18.812 1 98.94 130 VAL A CA 1
ATOM 1016 C C . VAL A 1 130 ? -8.555 3.496 18.812 1 98.94 130 VAL A C 1
ATOM 1018 O O . VAL A 1 130 ? -7.492 4.113 18.922 1 98.94 130 VAL A O 1
ATOM 1021 N N . TRP A 1 131 ? -8.609 2.215 18.719 1 98.94 131 TRP A N 1
ATOM 1022 C CA . TRP A 1 131 ? -7.441 1.355 18.578 1 98.94 131 TRP A CA 1
ATOM 1023 C C . TRP A 1 131 ? -7.402 0.711 17.188 1 98.94 131 TRP A C 1
ATOM 1025 O O . TRP A 1 131 ? -8.297 -0.054 16.828 1 98.94 131 TRP A O 1
ATOM 1035 N N . ILE A 1 132 ? -6.383 1.033 16.438 1 98.94 132 ILE A N 1
ATOM 1036 C CA . ILE A 1 132 ? -6.184 0.427 15.133 1 98.94 132 ILE A CA 1
ATOM 1037 C C . ILE A 1 132 ? -5.059 -0.602 15.203 1 98.94 132 ILE A C 1
ATOM 1039 O O . ILE A 1 132 ? -3.91 -0.254 15.484 1 98.94 132 ILE A O 1
ATOM 1043 N N . GLY A 1 133 ? -5.359 -1.812 14.867 1 98.81 133 GLY A N 1
ATOM 1044 C CA . GLY A 1 133 ? -4.453 -2.932 15.047 1 98.81 133 GLY A CA 1
ATOM 1045 C C . GLY A 1 133 ? -3.365 -2.994 13.984 1 98.81 133 GLY A C 1
ATOM 1046 O O . GLY A 1 133 ? -3.398 -2.244 13.008 1 98.81 133 GLY A O 1
ATOM 1047 N N . LEU A 1 134 ? -2.449 -3.955 14.203 1 98.62 134 LEU A N 1
ATOM 1048 C CA . LEU A 1 134 ? -1.259 -4.125 13.375 1 98.62 134 LEU A CA 1
ATOM 1049 C C . LEU A 1 134 ? -1.638 -4.316 11.914 1 98.62 134 LEU A C 1
ATOM 1051 O O . LEU A 1 134 ? -2.574 -5.055 11.602 1 98.62 134 LEU A O 1
ATOM 1055 N N . ASN A 1 135 ? -0.966 -3.525 11.023 1 98.38 135 ASN A N 1
ATOM 1056 C CA . ASN A 1 135 ? -1.012 -3.746 9.578 1 98.38 135 ASN A CA 1
ATOM 1057 C C . ASN A 1 135 ? -2.418 -3.541 9.023 1 98.38 135 ASN A C 1
ATOM 1059 O O . ASN A 1 135 ? -2.773 -4.113 7.992 1 98.38 135 ASN A O 1
ATOM 1063 N N . ALA A 1 136 ? -3.275 -2.871 9.742 1 98.81 136 ALA A N 1
ATOM 1064 C CA . ALA A 1 136 ? -4.594 -2.549 9.203 1 98.81 136 ALA A CA 1
ATOM 1065 C C . ALA A 1 136 ? -4.504 -1.439 8.156 1 98.81 136 ALA A C 1
ATOM 1067 O O . ALA A 1 136 ? -3.508 -0.716 8.094 1 98.81 136 ALA A O 1
ATOM 1068 N N . THR A 1 137 ? -5.5 -1.315 7.281 1 98.88 137 THR A N 1
ATOM 1069 C CA . THR A 1 137 ? -5.617 -0.294 6.246 1 98.88 137 THR A CA 1
ATOM 1070 C C . THR A 1 137 ? -6.953 0.432 6.352 1 98.88 137 THR A C 1
ATOM 1072 O O . THR A 1 137 ? -8.008 -0.203 6.367 1 98.88 137 THR A O 1
ATOM 1075 N N . ILE A 1 138 ? -6.918 1.749 6.484 1 98.94 138 ILE A N 1
ATOM 1076 C CA . ILE A 1 138 ? -8.109 2.592 6.477 1 98.94 138 ILE A CA 1
ATOM 1077 C C . ILE A 1 138 ? -8.203 3.344 5.152 1 98.94 138 ILE A C 1
ATOM 1079 O O . ILE A 1 138 ? -7.301 4.109 4.801 1 98.94 138 ILE A O 1
ATOM 1083 N N . LEU A 1 139 ? -9.328 3.176 4.453 1 98.81 139 LEU A N 1
ATOM 1084 C CA . LEU A 1 139 ? -9.438 3.721 3.104 1 98.81 139 LEU A CA 1
ATOM 1085 C C . LEU A 1 139 ? -10.375 4.922 3.074 1 98.81 139 LEU A C 1
ATOM 1087 O O . LEU A 1 139 ? -10.992 5.254 4.086 1 98.81 139 LEU A O 1
ATOM 1091 N N . LYS A 1 140 ? -10.422 5.551 1.893 1 98.69 140 LYS A N 1
ATOM 1092 C CA . LYS A 1 140 ? -11.117 6.824 1.71 1 98.69 140 LYS A CA 1
ATOM 1093 C C . LYS A 1 140 ? -12.57 6.723 2.141 1 98.69 140 LYS A C 1
ATOM 1095 O O . LYS A 1 140 ? -13.203 5.672 1.985 1 98.69 140 LYS A O 1
ATOM 1100 N N . GLY A 1 141 ? -13.047 7.785 2.846 1 98.69 141 GLY A N 1
ATOM 1101 C CA . GLY A 1 141 ? -14.469 7.93 3.111 1 98.69 141 GLY A CA 1
ATOM 1102 C C . GLY A 1 141 ? -14.898 7.289 4.418 1 98.69 141 GLY A C 1
ATOM 1103 O O . GLY A 1 141 ? -16.078 7.363 4.793 1 98.69 141 GLY A O 1
ATOM 1104 N N . VAL A 1 142 ? -14.039 6.695 5.145 1 98.88 142 VAL A N 1
ATOM 1105 C CA . VAL A 1 142 ? -14.383 5.906 6.324 1 98.88 142 VAL A CA 1
ATOM 1106 C C . VAL A 1 142 ? -14.492 6.82 7.543 1 98.88 142 VAL A C 1
ATOM 1108 O O . VAL A 1 142 ? -13.633 7.68 7.762 1 98.88 142 VAL A O 1
ATOM 1111 N N . THR A 1 143 ? -15.5 6.641 8.289 1 98.94 143 THR A N 1
ATOM 1112 C CA . THR A 1 143 ? -15.633 7.191 9.633 1 98.94 143 THR A CA 1
ATOM 1113 C C . THR A 1 143 ? -15.586 6.082 10.68 1 98.94 143 THR A C 1
ATOM 1115 O O . THR A 1 143 ? -16.359 5.125 10.609 1 98.94 143 THR A O 1
ATOM 1118 N N . ILE A 1 144 ? -14.711 6.203 11.609 1 98.94 144 ILE A N 1
ATOM 1119 C CA . ILE A 1 144 ? -14.602 5.242 12.703 1 98.94 144 ILE A CA 1
ATOM 1120 C C . ILE A 1 144 ? -15.141 5.863 13.984 1 98.94 144 ILE A C 1
ATOM 1122 O O . ILE A 1 144 ? -14.656 6.902 14.438 1 98.94 144 ILE A O 1
ATOM 1126 N N . GLY A 1 145 ? -16.062 5.211 14.562 1 98.94 145 GLY A N 1
ATOM 1127 C CA . GLY A 1 145 ? -16.703 5.727 15.758 1 98.94 145 GLY A CA 1
ATOM 1128 C C . GLY A 1 145 ? -15.836 5.641 17 1 98.94 145 GLY A C 1
ATOM 1129 O O . GLY A 1 145 ? -14.906 4.832 17.047 1 98.94 145 GLY A O 1
ATOM 1130 N N . ASP A 1 146 ? -16.281 6.422 18.016 1 98.81 146 ASP A N 1
ATOM 1131 C CA . ASP A 1 146 ? -15.539 6.469 19.266 1 98.81 146 ASP A CA 1
ATOM 1132 C C . ASP A 1 146 ? -15.453 5.086 19.906 1 98.81 146 ASP A C 1
ATOM 1134 O O . ASP A 1 146 ? -16.438 4.328 19.906 1 98.81 146 ASP A O 1
ATOM 1138 N N . GLY A 1 147 ? -14.281 4.746 20.406 1 98.81 147 GLY A N 1
ATOM 1139 C CA . GLY A 1 147 ? -14.125 3.529 21.172 1 98.81 147 GLY A CA 1
ATOM 1140 C C . GLY A 1 147 ? -13.992 2.285 20.328 1 98.81 147 GLY A C 1
ATOM 1141 O O . GLY A 1 147 ? -13.891 1.173 20.844 1 98.81 147 GLY A O 1
ATOM 1142 N N . ALA A 1 148 ? -13.953 2.404 19.062 1 98.88 148 ALA A N 1
ATOM 1143 C CA . ALA A 1 148 ? -13.922 1.259 18.156 1 98.88 148 ALA A CA 1
ATOM 1144 C C . ALA A 1 148 ? -12.531 0.63 18.125 1 98.88 148 ALA A C 1
ATOM 1146 O O . ALA A 1 148 ? -11.539 1.284 18.453 1 98.88 148 ALA A O 1
ATOM 1147 N N . VAL A 1 149 ? -12.492 -0.6 17.734 1 98.88 149 VAL A N 1
ATOM 1148 C CA . VAL A 1 149 ? -11.258 -1.357 17.547 1 98.88 149 VAL A CA 1
ATOM 1149 C C . VAL A 1 149 ? -11.227 -1.934 16.125 1 98.88 149 VAL A C 1
ATOM 1151 O O . VAL A 1 149 ? -12.203 -2.543 15.68 1 98.88 149 VAL A O 1
ATOM 1154 N N . ILE A 1 150 ? -10.203 -1.679 15.422 1 98.94 150 ILE A N 1
ATOM 1155 C CA . ILE A 1 150 ? -9.93 -2.334 14.148 1 98.94 150 ILE A CA 1
ATOM 1156 C C . ILE A 1 150 ? -8.969 -3.498 14.359 1 98.94 150 ILE A C 1
ATOM 1158 O O . ILE A 1 150 ? -7.828 -3.299 14.789 1 98.94 150 ILE A O 1
ATOM 1162 N N . ALA A 1 151 ? -9.352 -4.676 14.047 1 98.81 151 ALA A N 1
ATOM 1163 C CA . ALA A 1 151 ? -8.516 -5.855 14.227 1 98.81 151 ALA A CA 1
ATOM 1164 C C . ALA A 1 151 ? -7.297 -5.809 13.305 1 98.81 151 ALA A C 1
ATOM 1166 O O . ALA A 1 151 ? -7.328 -5.164 12.258 1 98.81 151 ALA A O 1
ATOM 1167 N N . ALA A 1 152 ? -6.27 -6.547 13.742 1 98.56 152 ALA A N 1
ATOM 1168 C CA . ALA A 1 152 ? -5.031 -6.598 12.969 1 98.56 152 ALA A CA 1
ATOM 1169 C C . ALA A 1 152 ? -5.285 -7.105 11.555 1 98.56 152 ALA A C 1
ATOM 1171 O O . ALA A 1 152 ? -6.07 -8.039 11.359 1 98.56 152 ALA A O 1
ATOM 1172 N N . GLY A 1 153 ? -4.617 -6.422 10.594 1 98.38 153 GLY A N 1
ATOM 1173 C CA . GLY A 1 153 ? -4.641 -6.891 9.219 1 98.38 153 GLY A CA 1
ATOM 1174 C C . GLY A 1 153 ? -5.918 -6.52 8.484 1 98.38 153 GLY A C 1
ATOM 1175 O O . GLY A 1 153 ? -6.094 -6.867 7.312 1 98.38 153 GLY A O 1
ATOM 1176 N N . SER A 1 154 ? -6.812 -5.805 9.109 1 98.69 154 SER A N 1
ATOM 1177 C CA . SER A 1 154 ? -8.109 -5.496 8.516 1 98.69 154 SER A CA 1
ATOM 1178 C C . SER A 1 154 ? -7.977 -4.434 7.43 1 98.69 154 SER A C 1
ATOM 1180 O O . SER A 1 154 ? -7.086 -3.584 7.492 1 98.69 154 SER A O 1
ATOM 1182 N N . VAL A 1 155 ? -8.828 -4.508 6.438 1 98.88 155 VAL A N 1
ATOM 1183 C CA . VAL A 1 155 ? -9.016 -3.432 5.469 1 98.88 155 VAL A CA 1
ATOM 1184 C C . VAL A 1 155 ? -10.406 -2.818 5.641 1 98.88 155 VAL A C 1
ATOM 1186 O O . VAL A 1 155 ? -11.414 -3.471 5.379 1 98.88 155 VAL A O 1
ATOM 1189 N N . VAL A 1 156 ? -10.438 -1.555 6.047 1 98.88 156 VAL A N 1
ATOM 1190 C CA . VAL A 1 156 ? -11.688 -0.89 6.379 1 98.88 156 VAL A CA 1
ATOM 1191 C C . VAL A 1 156 ? -12.141 -0.021 5.207 1 98.88 156 VAL A C 1
ATOM 1193 O O . VAL A 1 156 ? -11.453 0.935 4.836 1 98.88 156 VAL A O 1
ATOM 1196 N N . THR A 1 157 ? -13.297 -0.354 4.715 1 98.44 157 THR A N 1
ATOM 1197 C CA . THR A 1 157 ? -13.805 0.332 3.529 1 98.44 157 THR A CA 1
ATOM 1198 C C . THR A 1 157 ? -15.141 1.001 3.82 1 98.44 157 THR A C 1
ATOM 1200 O O . THR A 1 157 ? -15.672 1.734 2.982 1 98.44 157 THR A O 1
ATOM 1203 N N . LYS A 1 158 ? -15.695 0.735 4.965 1 98.5 158 LYS A N 1
ATOM 1204 C CA . LYS A 1 158 ? -16.969 1.301 5.402 1 98.5 158 LYS A CA 1
ATOM 1205 C C . LYS A 1 158 ? -16.891 1.807 6.84 1 98.5 158 LYS A C 1
ATOM 1207 O O . LYS A 1 158 ? -15.969 1.439 7.578 1 98.5 158 LYS A O 1
ATOM 1212 N N . ASP A 1 159 ? -17.906 2.516 7.145 1 98.88 159 ASP A N 1
ATOM 1213 C CA . ASP A 1 159 ? -17.922 3.119 8.469 1 98.88 159 ASP A CA 1
ATOM 1214 C C . ASP A 1 159 ? -17.969 2.049 9.562 1 98.88 159 ASP A C 1
ATOM 1216 O O . ASP A 1 159 ? -18.531 0.973 9.359 1 98.88 159 ASP A O 1
ATOM 1220 N N . VAL A 1 160 ? -17.406 2.363 10.719 1 98.88 160 VAL A N 1
ATOM 1221 C CA . VAL A 1 160 ? -17.344 1.488 11.883 1 98.88 160 VAL A CA 1
ATOM 1222 C C . VAL A 1 160 ? -18.141 2.102 13.031 1 98.88 160 VAL A C 1
ATOM 1224 O O . VAL A 1 160 ? -17.844 3.213 13.477 1 98.88 160 VAL A O 1
ATOM 1227 N N . PRO A 1 161 ? -19.078 1.41 13.484 1 98.81 161 PRO A N 1
ATOM 1228 C CA . PRO A 1 161 ? -19.859 1.954 14.602 1 98.81 161 PRO A CA 1
ATOM 1229 C C . PRO A 1 161 ? -19.016 2.143 15.867 1 98.81 161 PRO A C 1
ATOM 1231 O O . PRO A 1 161 ? -18.062 1.405 16.094 1 98.81 161 PRO A O 1
ATOM 1234 N N . PRO A 1 162 ? -19.484 3.105 16.656 1 98.81 162 PRO A N 1
ATOM 1235 C CA . PRO A 1 162 ? -18.781 3.27 17.922 1 98.81 162 PRO A CA 1
ATOM 1236 C C . PRO A 1 162 ? -18.812 2.008 18.781 1 98.81 162 PRO A C 1
ATOM 1238 O O . PRO A 1 162 ? -19.766 1.229 18.703 1 98.81 162 PRO A O 1
ATOM 1241 N N . ASN A 1 163 ? -17.812 1.846 19.531 1 98.75 163 ASN A N 1
ATOM 1242 C CA . ASN A 1 163 ? -17.734 0.761 20.516 1 98.75 163 ASN A CA 1
ATOM 1243 C C . ASN A 1 163 ? -17.984 -0.595 19.859 1 98.75 163 ASN A C 1
ATOM 1245 O O . ASN A 1 163 ? -18.766 -1.396 20.375 1 98.75 163 ASN A O 1
ATOM 1249 N N . SER A 1 164 ? -17.344 -0.805 18.75 1 98.81 164 SER A N 1
ATOM 1250 C CA . SER A 1 164 ? -17.391 -2.082 18.047 1 98.81 164 SER A CA 1
ATOM 1251 C C . SER A 1 164 ? -16 -2.525 17.594 1 98.81 164 SER A C 1
ATOM 1253 O O . SER A 1 164 ? -15.07 -1.72 17.562 1 98.81 164 SER A O 1
ATOM 1255 N N . ILE A 1 165 ? -15.875 -3.742 17.359 1 98.75 165 ILE A N 1
ATOM 1256 C CA . ILE A 1 165 ? -14.664 -4.277 16.75 1 98.75 165 ILE A CA 1
ATOM 1257 C C . ILE A 1 165 ? -14.984 -4.805 15.352 1 98.75 165 ILE A C 1
ATOM 1259 O O . ILE A 1 165 ? -15.977 -5.516 15.164 1 98.75 165 ILE A O 1
ATOM 1263 N N . VAL A 1 166 ? -14.18 -4.371 14.438 1 98.81 166 VAL A N 1
ATOM 1264 C CA . VAL A 1 166 ? -14.312 -4.887 13.078 1 98.81 166 VAL A CA 1
ATOM 1265 C C . VAL A 1 166 ? -13.047 -5.637 12.688 1 98.81 166 VAL A C 1
ATOM 1267 O O . VAL A 1 166 ? -11.977 -5.398 13.25 1 98.81 166 VAL A O 1
ATOM 1270 N N . GLY A 1 167 ? -13.18 -6.57 11.734 1 98.56 167 GLY A N 1
ATOM 1271 C CA . GLY A 1 167 ? -12.031 -7.297 11.219 1 98.56 167 GLY A CA 1
ATOM 1272 C C . GLY A 1 167 ? -12.297 -7.941 9.867 1 98.56 167 GLY A C 1
ATOM 1273 O O . GLY A 1 167 ? -13.445 -8.109 9.469 1 98.56 167 GLY A O 1
ATOM 1274 N N . GLY A 1 168 ? -11.195 -8.18 9.195 1 98 168 GLY A N 1
ATOM 1275 C CA . GLY A 1 168 ? -11.273 -8.883 7.93 1 98 168 GLY A CA 1
ATOM 1276 C C . GLY A 1 168 ? -10.945 -8.008 6.734 1 98 168 GLY A C 1
ATOM 1277 O O . GLY A 1 168 ? -10.617 -6.836 6.891 1 98 168 GLY A O 1
ATOM 1278 N N . VAL A 1 169 ? -11.023 -8.594 5.434 1 97.94 169 VAL A N 1
ATOM 1279 C CA . VAL A 1 169 ? -10.742 -7.941 4.16 1 97.94 169 VAL A CA 1
ATOM 1280 C C . VAL A 1 169 ? -11.867 -8.25 3.166 1 97.94 169 VAL A C 1
ATOM 1282 O O . VAL A 1 169 ? -11.93 -9.352 2.621 1 97.94 169 VAL A O 1
ATOM 1285 N N . PRO A 1 170 ? -12.766 -7.402 3.041 1 97.38 170 PRO A N 1
ATOM 1286 C CA . PRO A 1 170 ? -12.953 -6.156 3.789 1 97.38 170 PRO A CA 1
ATOM 1287 C C . PRO A 1 170 ? -13.453 -6.391 5.211 1 97.38 170 PRO A C 1
ATOM 1289 O O . PRO A 1 170 ? -13.992 -7.457 5.512 1 97.38 170 PRO A O 1
ATOM 1292 N N . ALA A 1 171 ? -13.25 -5.371 6 1 98.44 171 ALA A N 1
ATOM 1293 C CA . ALA A 1 171 ? -13.594 -5.488 7.414 1 98.44 171 ALA A CA 1
ATOM 1294 C C . ALA A 1 171 ? -15.102 -5.531 7.609 1 98.44 171 ALA A C 1
ATOM 1296 O O . ALA A 1 171 ? -15.844 -4.82 6.926 1 98.44 171 ALA A O 1
ATOM 1297 N N . LYS A 1 172 ? -15.516 -6.363 8.516 1 98.12 172 LYS A N 1
ATOM 1298 C CA . LYS A 1 172 ? -16.891 -6.457 8.977 1 98.12 172 LYS A CA 1
ATOM 1299 C C . LYS A 1 172 ? -16.984 -6.383 10.5 1 98.12 172 LYS A C 1
ATOM 1301 O O . LYS A 1 172 ? -16 -6.664 11.188 1 98.12 172 LYS A O 1
ATOM 1306 N N . VAL A 1 173 ? -18.203 -6.02 10.984 1 98.06 173 VAL A N 1
ATOM 1307 C CA . VAL A 1 173 ? -18.422 -5.949 12.43 1 98.06 173 VAL A CA 1
ATOM 1308 C C . VAL A 1 173 ? -18.344 -7.352 13.023 1 98.06 173 VAL A C 1
ATOM 1310 O O . VAL A 1 173 ? -19.016 -8.273 12.547 1 98.06 173 VAL A O 1
ATOM 1313 N N . ILE A 1 174 ? -17.656 -7.555 14.008 1 98.25 174 ILE A N 1
ATOM 1314 C CA . ILE A 1 174 ? -17.516 -8.828 14.711 1 98.25 174 ILE A CA 1
ATOM 1315 C C . ILE A 1 174 ? -18.328 -8.797 16 1 98.25 174 ILE A C 1
ATOM 1317 O O . ILE A 1 174 ? -18.953 -9.797 16.359 1 98.25 174 ILE A O 1
ATOM 1321 N N . LYS A 1 175 ? -18.156 -7.734 16.688 1 97.12 175 LYS A N 1
ATOM 1322 C CA . LYS A 1 175 ? -18.812 -7.559 17.984 1 97.12 175 LYS A CA 1
ATOM 1323 C C . LYS A 1 175 ? -19.125 -6.09 18.234 1 97.12 175 LYS A C 1
ATOM 1325 O O . LYS A 1 175 ? -18.406 -5.203 17.797 1 97.12 175 LYS A O 1
ATOM 1330 N N . THR A 1 176 ? -20.25 -5.84 19.016 1 96.88 176 THR A N 1
ATOM 1331 C CA . THR A 1 176 ? -20.641 -4.484 19.375 1 96.88 176 THR A CA 1
ATOM 1332 C C . THR A 1 176 ? -20.656 -4.312 20.891 1 96.88 176 THR A C 1
ATOM 1334 O O . THR A 1 176 ? -20.5 -5.285 21.641 1 96.88 176 THR A O 1
ATOM 1337 N N . ASN A 1 177 ? -20.766 -3.107 21.234 1 97.44 177 ASN A N 1
ATOM 1338 C CA . ASN A 1 177 ? -20.844 -2.748 22.641 1 97.44 177 ASN A CA 1
ATOM 1339 C C . ASN A 1 177 ? -19.609 -3.227 23.406 1 97.44 177 ASN A C 1
ATOM 1341 O O . ASN A 1 177 ? -19.734 -3.838 24.469 1 97.44 177 ASN A O 1
ATOM 1345 N N . ILE A 1 178 ? -18.516 -2.977 22.859 1 97.12 178 ILE A N 1
ATOM 1346 C CA . ILE A 1 178 ? -17.266 -3.365 23.5 1 97.12 178 ILE A CA 1
ATOM 1347 C C . ILE A 1 178 ? -16.672 -2.168 24.234 1 97.12 178 ILE A C 1
ATOM 1349 O O . ILE A 1 178 ? -17.078 -1.026 24.016 1 97.12 178 ILE A O 1
ATOM 1353 N N . LYS A 1 179 ? -15.797 -2.379 25.141 1 95.31 179 LYS A N 1
ATOM 1354 C CA . LYS A 1 179 ? -14.945 -1.396 25.797 1 95.31 179 LYS A CA 1
ATOM 1355 C C . LYS A 1 179 ? -13.492 -1.876 25.859 1 95.31 179 LYS A C 1
ATOM 1357 O O . LYS A 1 179 ? -13.234 -3.08 25.891 1 95.31 179 LYS A O 1
ATOM 1362 N N . TRP A 1 180 ? -12.484 -0.983 25.812 1 96.5 180 TRP A N 1
ATOM 1363 C CA . TRP A 1 180 ? -11.07 -1.324 25.938 1 96.5 180 TRP A CA 1
ATOM 1364 C C . TRP A 1 180 ? -10.305 -0.227 26.672 1 96.5 180 TRP A C 1
ATOM 1366 O O . TRP A 1 180 ? -10.805 0.892 26.828 1 96.5 180 TRP A O 1
ATOM 1376 N N . LYS A 1 181 ? -9.133 -0.552 27.312 1 92.62 181 LYS A N 1
ATOM 1377 C CA . LYS A 1 181 ? -8.258 0.394 28 1 92.62 181 LYS A CA 1
ATOM 1378 C C . LYS A 1 181 ? -6.801 0.198 27.578 1 92.62 181 LYS A C 1
ATOM 1380 O O . LYS A 1 181 ? -6.371 -0.928 27.328 1 92.62 181 LYS A O 1
ATOM 1385 N N . MET B 1 1 ? 21.641 -0.164 -25.344 1 51.34 1 MET B N 1
ATOM 1386 C CA . MET B 1 1 ? 20.984 -0.569 -24.109 1 51.34 1 MET B CA 1
ATOM 1387 C C . MET B 1 1 ? 20.844 0.611 -23.156 1 51.34 1 MET B C 1
ATOM 1389 O O . MET B 1 1 ? 21.828 1.309 -22.891 1 51.34 1 MET B O 1
ATOM 1393 N N . HIS B 1 2 ? 19.641 1.125 -22.938 1 67.69 2 HIS B N 1
ATOM 1394 C CA . HIS B 1 2 ? 19.453 2.359 -22.188 1 67.69 2 HIS B CA 1
ATOM 1395 C C . HIS B 1 2 ? 19.844 2.178 -20.734 1 67.69 2 HIS B C 1
ATOM 1397 O O . HIS B 1 2 ? 19.781 1.07 -20.188 1 67.69 2 HIS B O 1
ATOM 1403 N N . ARG B 1 3 ? 20.516 3.029 -20.266 1 75.62 3 ARG B N 1
ATOM 1404 C CA . ARG B 1 3 ? 21 2.973 -18.891 1 75.62 3 ARG B CA 1
ATOM 1405 C C . ARG B 1 3 ? 19.875 3.201 -17.906 1 75.62 3 ARG B C 1
ATOM 1407 O O . ARG B 1 3 ? 18.922 3.941 -18.188 1 75.62 3 ARG B O 1
ATOM 1414 N N . ALA B 1 4 ? 19.922 2.408 -16.938 1 89.75 4 ALA B N 1
ATOM 1415 C CA . ALA B 1 4 ? 19 2.574 -15.82 1 89.75 4 ALA B CA 1
ATOM 1416 C C . ALA B 1 4 ? 19.438 3.73 -14.922 1 89.75 4 ALA B C 1
ATOM 1418 O O . ALA B 1 4 ? 20.625 3.943 -14.711 1 89.75 4 ALA B O 1
ATOM 1419 N N . LYS B 1 5 ? 18.562 4.648 -14.578 1 94.94 5 LYS B N 1
ATOM 1420 C CA . LYS B 1 5 ? 18.828 5.652 -13.547 1 94.94 5 LYS B CA 1
ATOM 1421 C C . LYS B 1 5 ? 18.672 5.062 -12.148 1 94.94 5 LYS B C 1
ATOM 1423 O O . LYS B 1 5 ? 17.594 4.594 -11.781 1 94.94 5 LYS B O 1
ATOM 1428 N N . VAL B 1 6 ? 19.734 5.059 -11.305 1 96.56 6 VAL B N 1
ATOM 1429 C CA . VAL B 1 6 ? 19.734 4.504 -9.961 1 96.56 6 VAL B CA 1
ATOM 1430 C C . VAL B 1 6 ? 19.844 5.633 -8.938 1 96.56 6 VAL B C 1
ATOM 1432 O O . VAL B 1 6 ? 20.781 6.422 -8.969 1 96.56 6 VAL B O 1
ATOM 1435 N N . TYR B 1 7 ? 18.938 5.703 -7.938 1 96.5 7 TYR B N 1
ATOM 1436 C CA . TYR B 1 7 ? 18.875 6.777 -6.953 1 96.5 7 TYR B CA 1
ATOM 1437 C C . TYR B 1 7 ? 19.578 6.375 -5.66 1 96.5 7 TYR B C 1
ATOM 1439 O O . TYR B 1 7 ? 20.203 5.316 -5.59 1 96.5 7 TYR B O 1
ATOM 1447 N N . LYS B 1 8 ? 19.438 7.328 -4.688 1 93.56 8 LYS B N 1
ATOM 1448 C CA . LYS B 1 8 ? 20.109 7.121 -3.408 1 93.56 8 LYS B CA 1
ATOM 1449 C C . LYS B 1 8 ? 19.516 5.926 -2.668 1 93.56 8 LYS B C 1
ATOM 1451 O O . LYS B 1 8 ? 18.344 5.594 -2.846 1 93.56 8 LYS B O 1
ATOM 1456 N N . LYS B 1 9 ? 20.391 5.223 -1.863 1 96.81 9 LYS B N 1
ATOM 1457 C CA . LYS B 1 9 ? 20.047 4.18 -0.904 1 96.81 9 LYS B CA 1
ATOM 1458 C C . LYS B 1 9 ? 19.594 2.904 -1.615 1 96.81 9 LYS B C 1
ATOM 1460 O O . LYS B 1 9 ? 18.75 2.17 -1.113 1 96.81 9 LYS B O 1
ATOM 1465 N N . VAL B 1 10 ? 20.078 2.621 -2.842 1 97.06 10 VAL B N 1
ATOM 1466 C CA . VAL B 1 10 ? 19.812 1.372 -3.549 1 97.06 10 VAL B CA 1
ATOM 1467 C C . VAL B 1 10 ? 21.047 0.47 -3.467 1 97.06 10 VAL B C 1
ATOM 1469 O O . VAL B 1 10 ? 22.125 0.84 -3.928 1 97.06 10 VAL B O 1
ATOM 1472 N N . TYR B 1 11 ? 20.891 -0.66 -2.904 1 97.19 11 TYR B N 1
ATOM 1473 C CA . TYR B 1 11 ? 21.922 -1.687 -2.859 1 97.19 11 TYR B CA 1
ATOM 1474 C C . TYR B 1 11 ? 21.719 -2.709 -3.973 1 97.19 11 TYR B C 1
ATOM 1476 O O . TYR B 1 11 ? 20.656 -3.332 -4.074 1 97.19 11 TYR B O 1
ATOM 1484 N N . MET B 1 12 ? 22.734 -2.908 -4.801 1 96.12 12 MET B N 1
ATOM 1485 C CA . MET B 1 12 ? 22.609 -3.82 -5.934 1 96.12 12 MET B CA 1
ATOM 1486 C C . MET B 1 12 ? 23.641 -4.941 -5.848 1 96.12 12 MET B C 1
ATOM 1488 O O . MET B 1 12 ? 24.812 -4.691 -5.566 1 96.12 12 MET B O 1
ATOM 1492 N N . ASN B 1 13 ? 23.172 -6.141 -5.945 1 96.31 13 ASN B N 1
ATOM 1493 C CA . ASN B 1 13 ? 23.984 -7.34 -6.086 1 96.31 13 ASN B CA 1
ATOM 1494 C C . ASN B 1 13 ? 23.625 -8.117 -7.348 1 96.31 13 ASN B C 1
ATOM 1496 O O . ASN B 1 13 ? 22.672 -8.891 -7.352 1 96.31 13 ASN B O 1
ATOM 1500 N N . ILE B 1 14 ? 24.438 -8.031 -8.445 1 95 14 ILE B N 1
ATOM 1501 C CA . ILE B 1 14 ? 24.141 -8.586 -9.758 1 95 14 ILE B CA 1
ATOM 1502 C C . ILE B 1 14 ? 25.25 -9.531 -10.188 1 95 14 ILE B C 1
ATOM 1504 O O . ILE B 1 14 ? 26.406 -9.117 -10.359 1 95 14 ILE B O 1
ATOM 1508 N N . SER B 1 15 ? 24.938 -10.758 -10.406 1 91.38 15 SER B N 1
ATOM 1509 C CA . SER B 1 15 ? 25.922 -11.812 -10.602 1 91.38 15 SER B CA 1
ATOM 1510 C C . SER B 1 15 ? 26.547 -11.734 -12 1 91.38 15 SER B C 1
ATOM 1512 O O . SER B 1 15 ? 27.688 -12.156 -12.203 1 91.38 15 SER B O 1
ATOM 1514 N N . ASN B 1 16 ? 25.703 -11.328 -12.977 1 85.69 16 ASN B N 1
ATOM 1515 C CA . ASN B 1 16 ? 26.203 -11.312 -14.344 1 85.69 16 ASN B CA 1
ATOM 1516 C C . ASN B 1 16 ? 26.062 -9.93 -14.977 1 85.69 16 ASN B C 1
ATOM 1518 O O . ASN B 1 16 ? 25.047 -9.258 -14.789 1 85.69 16 ASN B O 1
ATOM 1522 N N . ARG B 1 17 ? 27.047 -9.477 -15.773 1 79 17 ARG B N 1
ATOM 1523 C CA . ARG B 1 17 ? 27.109 -8.141 -16.359 1 79 17 ARG B CA 1
ATOM 1524 C C . ARG B 1 17 ? 25.938 -7.91 -17.312 1 79 17 ARG B C 1
ATOM 1526 O O . ARG B 1 17 ? 25.438 -6.789 -17.438 1 79 17 ARG B O 1
ATOM 1533 N N . ASP B 1 18 ? 25.438 -9.047 -17.922 1 85.88 18 ASP B N 1
ATOM 1534 C CA . ASP B 1 18 ? 24.406 -8.875 -18.938 1 85.88 18 ASP B CA 1
ATOM 1535 C C . ASP B 1 18 ? 23.047 -9.289 -18.422 1 85.88 18 ASP B C 1
ATOM 1537 O O . ASP B 1 18 ? 22.156 -9.633 -19.203 1 85.88 18 ASP B O 1
ATOM 1541 N N . ALA B 1 19 ? 22.969 -9.102 -17.109 1 92.81 19 ALA B N 1
ATOM 1542 C CA . ALA B 1 19 ? 21.75 -9.609 -16.469 1 92.81 19 ALA B CA 1
ATOM 1543 C C . ALA B 1 19 ? 20.562 -8.672 -16.734 1 92.81 19 ALA B C 1
ATOM 1545 O O . ALA B 1 19 ? 19.406 -9.094 -16.688 1 92.81 19 ALA B O 1
ATOM 1546 N N . ILE B 1 20 ? 20.766 -7.41 -16.953 1 94.62 20 ILE B N 1
ATOM 1547 C CA . ILE B 1 20 ? 19.703 -6.438 -17.188 1 94.62 20 ILE B CA 1
ATOM 1548 C C . ILE B 1 20 ? 19.672 -6.047 -18.656 1 94.62 20 ILE B C 1
ATOM 1550 O O . ILE B 1 20 ? 20.641 -5.484 -19.172 1 94.62 20 ILE B O 1
ATOM 1554 N N . ILE B 1 21 ? 18.656 -6.367 -19.297 1 94.88 21 ILE B N 1
ATOM 1555 C CA . ILE B 1 21 ? 18.406 -5.977 -20.688 1 94.88 21 ILE B CA 1
ATOM 1556 C C . ILE B 1 21 ? 17.359 -4.863 -20.734 1 94.88 21 ILE B C 1
ATOM 1558 O O . ILE B 1 21 ? 16.172 -5.113 -20.547 1 94.88 21 ILE B O 1
ATOM 1562 N N . ASN B 1 22 ? 17.734 -3.652 -20.922 1 94.44 22 ASN B N 1
ATOM 1563 C CA . ASN B 1 22 ? 16.875 -2.477 -20.875 1 94.44 22 ASN B CA 1
ATOM 1564 C C . ASN B 1 22 ? 16.672 -1.873 -22.25 1 94.44 22 ASN B C 1
ATOM 1566 O O . ASN B 1 22 ? 17.609 -1.299 -22.828 1 94.44 22 ASN B O 1
ATOM 1570 N N . LYS B 1 23 ? 15.492 -2.016 -22.781 1 95.19 23 LYS B N 1
ATOM 1571 C CA . LYS B 1 23 ? 15.188 -1.515 -24.125 1 95.19 23 LYS B CA 1
ATOM 1572 C C . LYS B 1 23 ? 14.453 -0.178 -24.047 1 95.19 23 LYS B C 1
ATOM 1574 O O . LYS B 1 23 ? 14.117 0.406 -25.078 1 95.19 23 LYS B O 1
ATOM 1579 N N . GLY B 1 24 ? 14.07 0.263 -22.859 1 95.25 24 GLY B N 1
ATOM 1580 C CA . GLY B 1 24 ? 13.422 1.542 -22.594 1 95.25 24 GLY B CA 1
ATOM 1581 C C . GLY B 1 24 ? 14.125 2.361 -21.531 1 95.25 24 GLY B C 1
ATOM 1582 O O . GLY B 1 24 ? 15.344 2.549 -21.594 1 95.25 24 GLY B O 1
ATOM 1583 N N . SER B 1 25 ? 13.336 2.939 -20.641 1 96.94 25 SER B N 1
ATOM 1584 C CA . SER B 1 25 ? 13.906 3.645 -19.5 1 96.94 25 SER B CA 1
ATOM 1585 C C . SER B 1 25 ? 13.586 2.922 -18.203 1 96.94 25 SER B C 1
ATOM 1587 O O . SER B 1 25 ? 12.5 2.371 -18.031 1 96.94 25 SER B O 1
ATOM 1589 N N . LEU B 1 26 ? 14.57 2.893 -17.328 1 97.44 26 LEU B N 1
ATOM 1590 C CA . LEU B 1 26 ? 14.406 2.238 -16.031 1 97.44 26 LEU B CA 1
AT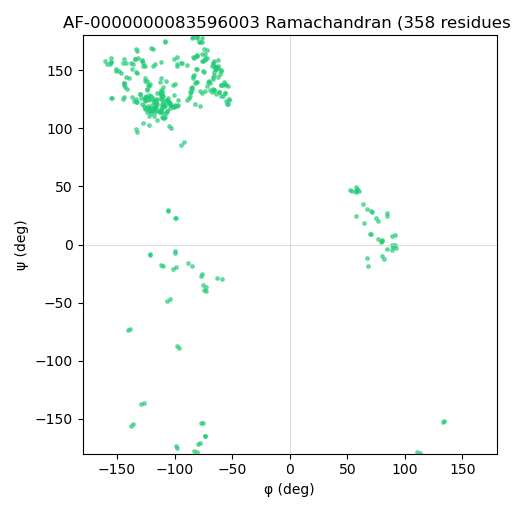OM 1591 C C . LEU B 1 26 ? 14.922 3.129 -14.898 1 97.44 26 LEU B C 1
ATOM 1593 O O . LEU B 1 26 ? 16.047 3.617 -14.961 1 97.44 26 LEU B O 1
ATOM 1597 N N . SER B 1 27 ? 14.055 3.43 -13.938 1 98.38 27 SER B N 1
ATOM 1598 C CA . SER B 1 27 ? 14.445 4.133 -12.719 1 98.38 27 SER B CA 1
ATOM 1599 C C . SER B 1 27 ? 14.367 3.215 -11.508 1 98.38 27 SER B C 1
ATOM 1601 O O . SER B 1 27 ? 13.336 2.576 -11.273 1 98.38 27 SER B O 1
ATOM 1603 N N . LEU B 1 28 ? 15.453 3.158 -10.727 1 98.25 28 LEU B N 1
ATOM 1604 C CA . LEU B 1 28 ? 15.523 2.316 -9.539 1 98.25 28 LEU B CA 1
ATOM 1605 C C . LEU B 1 28 ? 15.688 3.166 -8.281 1 98.25 28 LEU B C 1
ATOM 1607 O O . LEU B 1 28 ? 16.703 3.848 -8.117 1 98.25 28 LEU B O 1
ATOM 1611 N N . GLY B 1 29 ? 14.609 3.094 -7.457 1 98.31 29 GLY B N 1
ATOM 1612 C CA . GLY B 1 29 ? 14.695 3.75 -6.16 1 98.31 29 GLY B CA 1
ATOM 1613 C C . GLY B 1 29 ? 14.344 5.227 -6.215 1 98.31 29 GLY B C 1
ATOM 1614 O O . GLY B 1 29 ? 14.844 6.016 -5.41 1 98.31 29 GLY B O 1
ATOM 1615 N N . CYS B 1 30 ? 13.547 5.613 -7.152 1 97.88 30 CYS B N 1
ATOM 1616 C CA . CYS B 1 30 ? 13.148 7.012 -7.238 1 97.88 30 CYS B CA 1
ATOM 1617 C C . CYS B 1 30 ? 12.125 7.355 -6.152 1 97.88 30 CYS B C 1
ATOM 1619 O O . CYS B 1 30 ? 11.688 6.477 -5.41 1 97.88 30 CYS B O 1
ATOM 1621 N N . SER B 1 31 ? 11.867 8.633 -5.984 1 96.69 31 SER B N 1
ATOM 1622 C CA . SER B 1 31 ? 10.914 9.117 -4.996 1 96.69 31 SER B CA 1
ATOM 1623 C C . SER B 1 31 ? 10.039 10.227 -5.578 1 96.69 31 SER B C 1
ATOM 1625 O O . SER B 1 31 ? 10.445 10.922 -6.508 1 96.69 31 SER B O 1
ATOM 1627 N N . PHE B 1 32 ? 8.789 10.289 -5.004 1 93.5 32 PHE B N 1
ATOM 1628 C CA . PHE B 1 32 ? 7.953 11.422 -5.383 1 93.5 32 PHE B CA 1
ATOM 1629 C C . PHE B 1 32 ? 8.594 12.734 -4.961 1 93.5 32 PHE B C 1
ATOM 1631 O O . PHE B 1 32 ? 9.344 12.781 -3.982 1 93.5 32 PHE B O 1
ATOM 1638 N N . ASN B 1 33 ? 8.258 13.75 -5.664 1 89 33 ASN B N 1
ATOM 1639 C CA . ASN B 1 33 ? 8.844 15.055 -5.359 1 89 33 ASN B CA 1
ATOM 1640 C C . ASN B 1 33 ? 8.617 15.445 -3.902 1 89 33 ASN B C 1
ATOM 1642 O O . ASN B 1 33 ? 7.477 15.445 -3.428 1 89 33 ASN B O 1
ATOM 1646 N N . GLY B 1 34 ? 9.719 15.703 -3.244 1 88.38 34 GLY B N 1
ATOM 1647 C CA . GLY B 1 34 ? 9.672 16.188 -1.872 1 88.38 34 GLY B CA 1
ATOM 1648 C C . GLY B 1 34 ? 9.648 15.062 -0.848 1 88.38 34 GLY B C 1
ATOM 1649 O O . GLY B 1 34 ? 9.742 15.312 0.355 1 88.38 34 GLY B O 1
ATOM 1650 N N . CYS B 1 35 ? 9.578 13.922 -1.335 1 91.94 35 CYS B N 1
ATOM 1651 C CA . CYS B 1 35 ? 9.547 12.797 -0.399 1 91.94 35 CYS B CA 1
ATOM 1652 C C . CYS B 1 35 ? 10.945 12.234 -0.17 1 91.94 35 CYS B C 1
ATOM 1654 O O . CYS B 1 35 ? 11.852 12.477 -0.97 1 91.94 35 CYS B O 1
ATOM 1656 N N . GLY B 1 36 ? 11.164 11.586 0.927 1 91.75 36 GLY B N 1
ATOM 1657 C CA . GLY B 1 36 ? 12.453 11 1.257 1 91.75 36 GLY B CA 1
ATOM 1658 C C . GLY B 1 36 ? 12.711 9.68 0.551 1 91.75 36 GLY B C 1
ATOM 1659 O O . GLY B 1 36 ? 11.859 9.195 -0.197 1 91.75 36 GLY B O 1
ATOM 1660 N N . TYR B 1 37 ? 13.898 9.203 0.741 1 95.62 37 TYR B N 1
ATOM 1661 C CA . TYR B 1 37 ? 14.32 7.926 0.171 1 95.62 37 TYR B CA 1
ATOM 1662 C C . TYR B 1 37 ? 14.43 6.855 1.252 1 95.62 37 TYR B C 1
ATOM 1664 O O . TYR B 1 37 ? 14.875 7.133 2.367 1 95.62 37 TYR B O 1
ATOM 1672 N N . PHE B 1 38 ? 14.008 5.711 0.88 1 97.31 38 PHE B N 1
ATOM 1673 C CA . PHE B 1 38 ? 14.125 4.555 1.76 1 97.31 38 PHE B CA 1
ATOM 1674 C C . PHE B 1 38 ? 15.133 3.553 1.205 1 97.31 38 PHE B C 1
ATOM 1676 O O . PHE B 1 38 ? 15.414 3.551 0.007 1 97.31 38 PHE B O 1
ATOM 1683 N N . ASP B 1 39 ? 15.719 2.689 2.102 1 97.75 39 ASP B N 1
ATOM 1684 C CA . ASP B 1 39 ? 16.656 1.667 1.648 1 97.75 39 ASP B CA 1
ATOM 1685 C C . ASP B 1 39 ? 15.984 0.691 0.687 1 97.75 39 ASP B C 1
ATOM 1687 O O . ASP B 1 39 ? 14.883 0.207 0.957 1 97.75 39 ASP B O 1
ATOM 1691 N N . SER B 1 40 ? 16.688 0.462 -0.464 1 98.38 40 SER B N 1
ATOM 1692 C CA . SER B 1 40 ? 16.188 -0.44 -1.503 1 98.38 40 SER B CA 1
ATOM 1693 C C . SER B 1 40 ? 17.25 -1.482 -1.868 1 98.38 40 SER B C 1
ATOM 1695 O O . SER B 1 40 ? 18.438 -1.257 -1.68 1 98.38 40 SER B O 1
ATOM 1697 N N . SER B 1 41 ? 16.75 -2.635 -2.408 1 98.69 41 SER B N 1
ATOM 1698 C CA . SER B 1 41 ? 17.688 -3.697 -2.764 1 98.69 41 SER B CA 1
ATOM 1699 C C . SER B 1 41 ? 17.281 -4.375 -4.07 1 98.69 41 SER B C 1
ATOM 1701 O O . SER B 1 41 ? 16.109 -4.742 -4.25 1 98.69 41 SER B O 1
ATOM 1703 N N . LEU B 1 42 ? 18.266 -4.562 -4.957 1 98.19 42 LEU B N 1
ATOM 1704 C CA . LEU B 1 42 ? 18.156 -5.359 -6.172 1 98.19 42 LEU B CA 1
ATOM 1705 C C . LEU B 1 42 ? 19.188 -6.477 -6.195 1 98.19 42 LEU B C 1
ATOM 1707 O O . LEU B 1 42 ? 20.391 -6.215 -6.184 1 98.19 42 LEU B O 1
ATOM 1711 N N . THR B 1 43 ? 18.688 -7.672 -6.152 1 98.62 43 THR B N 1
ATOM 1712 C CA . THR B 1 43 ? 19.578 -8.82 -6.289 1 98.62 43 THR B CA 1
ATOM 1713 C C . THR B 1 43 ? 19.219 -9.641 -7.52 1 98.62 43 THR B C 1
ATOM 1715 O O . THR B 1 43 ? 18.062 -10.039 -7.691 1 98.62 43 THR B O 1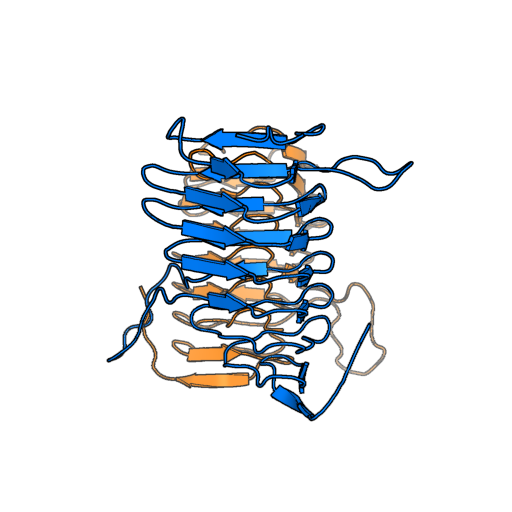
ATOM 1718 N N . ILE B 1 44 ? 20.203 -9.898 -8.43 1 97.81 44 ILE B N 1
ATOM 1719 C CA . ILE B 1 44 ? 20.062 -10.812 -9.555 1 97.81 44 ILE B CA 1
ATOM 1720 C C . ILE B 1 44 ? 21.109 -11.922 -9.461 1 97.81 44 ILE B C 1
ATOM 1722 O O . ILE B 1 44 ? 22.312 -11.664 -9.602 1 97.81 44 ILE B O 1
ATOM 1726 N N . LYS B 1 45 ? 20.641 -13.125 -9.273 1 98.12 45 LYS B N 1
ATOM 1727 C CA . LYS B 1 45 ? 21.531 -14.258 -9.086 1 98.12 45 LYS B CA 1
ATOM 1728 C C . LYS B 1 45 ? 21.984 -14.828 -10.43 1 98.12 45 LYS B C 1
ATOM 1730 O O . LYS B 1 45 ? 21.625 -14.312 -11.484 1 98.12 45 LYS B O 1
ATOM 1735 N N . LYS B 1 46 ? 22.875 -15.875 -10.383 1 97.19 46 LYS B N 1
ATOM 1736 C CA . LYS B 1 46 ? 23.469 -16.484 -11.57 1 97.19 46 LYS B CA 1
ATOM 1737 C C . LYS B 1 46 ? 22.391 -16.906 -12.562 1 97.19 46 LYS B C 1
ATOM 1739 O O . LYS B 1 46 ? 21.438 -17.594 -12.195 1 97.19 46 LYS B O 1
ATOM 1744 N N . GLY B 1 47 ? 22.547 -16.391 -13.773 1 97.25 47 GLY B N 1
ATOM 1745 C CA . GLY B 1 47 ? 21.625 -16.766 -14.836 1 97.25 47 GLY B CA 1
ATOM 1746 C C . GLY B 1 47 ? 20.328 -15.969 -14.789 1 97.25 47 GLY B C 1
ATOM 1747 O O . GLY B 1 47 ? 19.484 -16.094 -15.68 1 97.25 47 GLY B O 1
ATOM 1748 N N . GLY B 1 48 ? 20.094 -15.258 -13.703 1 98.06 48 GLY B N 1
ATOM 1749 C CA . GLY B 1 48 ? 18.922 -14.406 -13.625 1 98.06 48 GLY B CA 1
ATOM 1750 C C . GLY B 1 48 ? 18.938 -13.266 -14.625 1 98.06 48 GLY B C 1
ATOM 1751 O O . GLY B 1 48 ? 20.016 -12.781 -14.992 1 98.06 48 GLY B O 1
ATOM 1752 N N . ARG B 1 49 ? 17.672 -12.781 -15.047 1 97.38 49 ARG B N 1
ATOM 1753 C CA . ARG B 1 49 ? 17.594 -11.711 -16.031 1 97.38 49 ARG B CA 1
ATOM 1754 C C . ARG B 1 49 ? 16.453 -10.758 -15.734 1 97.38 49 ARG B C 1
ATOM 1756 O O . ARG B 1 49 ? 15.359 -11.195 -15.352 1 97.38 49 ARG B O 1
ATOM 1763 N N . LEU B 1 50 ? 16.672 -9.531 -15.812 1 98.31 50 LEU B N 1
ATOM 1764 C CA . LEU B 1 50 ? 15.672 -8.469 -15.844 1 98.31 50 LEU B CA 1
ATOM 1765 C C . LEU B 1 50 ? 15.547 -7.879 -17.25 1 98.31 50 LEU B C 1
ATOM 1767 O O . LEU B 1 50 ? 16.5 -7.293 -17.766 1 98.31 50 LEU B O 1
ATOM 1771 N N . ILE B 1 51 ? 14.422 -8.062 -17.828 1 98.06 51 ILE B N 1
ATOM 1772 C CA . ILE B 1 51 ? 14.18 -7.547 -19.172 1 98.06 51 ILE B CA 1
ATOM 1773 C C . ILE B 1 51 ? 13.172 -6.402 -19.109 1 98.06 51 ILE B C 1
ATOM 1775 O O . ILE B 1 51 ? 12.039 -6.586 -18.656 1 98.06 51 ILE B O 1
ATOM 1779 N N . VAL B 1 52 ? 13.492 -5.23 -19.578 1 98 52 VAL B N 1
ATOM 1780 C CA . VAL B 1 52 ? 12.656 -4.035 -19.578 1 98 52 VAL B CA 1
ATOM 1781 C C . VAL B 1 52 ? 12.383 -3.598 -21.016 1 98 52 VAL B C 1
ATOM 1783 O O . VAL B 1 52 ? 13.297 -3.184 -21.734 1 98 52 VAL B O 1
ATOM 1786 N N . ASN B 1 53 ? 11.125 -3.633 -21.344 1 97.88 53 ASN B N 1
ATOM 1787 C CA . ASN B 1 53 ? 10.773 -3.404 -22.75 1 97.88 53 ASN B CA 1
ATOM 1788 C C . ASN B 1 53 ? 10.273 -1.982 -22.984 1 97.88 53 ASN B C 1
ATOM 1790 O O . ASN B 1 53 ? 10.258 -1.499 -24.109 1 97.88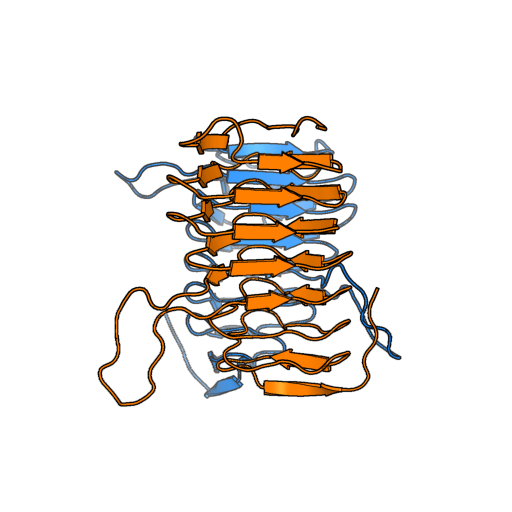 53 ASN B O 1
ATOM 1794 N N . GLY B 1 54 ? 9.836 -1.339 -21.953 1 97.75 54 GLY B N 1
ATOM 1795 C CA . GLY B 1 54 ? 9.352 0.03 -22.016 1 97.75 54 GLY B CA 1
ATOM 1796 C C . GLY B 1 54 ? 9.859 0.895 -20.875 1 97.75 54 GLY B C 1
ATOM 1797 O O . GLY B 1 54 ? 10.969 0.687 -20.375 1 97.75 54 GLY B O 1
ATOM 1798 N N . ASP B 1 55 ? 9.086 1.946 -20.562 1 98.12 55 ASP B N 1
ATOM 1799 C CA . ASP B 1 55 ? 9.469 2.826 -19.453 1 98.12 55 ASP B CA 1
ATOM 1800 C C . ASP B 1 55 ? 8.922 2.316 -18.125 1 98.12 55 ASP B C 1
ATOM 1802 O O . ASP B 1 55 ? 7.719 2.096 -17.984 1 98.12 55 ASP B O 1
ATOM 1806 N N . PHE B 1 56 ? 9.781 2.164 -17.188 1 98.44 56 PHE B N 1
ATOM 1807 C CA . PHE B 1 56 ? 9.352 1.574 -15.93 1 98.44 56 PHE B CA 1
ATOM 1808 C C . PHE B 1 56 ? 10.078 2.227 -14.758 1 98.44 56 PHE B C 1
ATOM 1810 O O . PHE B 1 56 ? 11.273 2.492 -14.828 1 98.44 56 PHE B O 1
ATOM 1817 N N . LYS B 1 57 ? 9.352 2.492 -13.633 1 98.69 57 LYS B N 1
ATOM 1818 C CA . LYS B 1 57 ? 9.922 3.084 -12.422 1 98.69 57 LYS B CA 1
ATOM 1819 C C . LYS B 1 57 ? 9.664 2.199 -11.211 1 98.69 57 LYS B C 1
ATOM 1821 O O . LYS B 1 57 ? 8.555 1.711 -11.008 1 98.69 57 LYS B O 1
ATOM 1826 N N . LEU B 1 58 ? 10.656 1.953 -10.422 1 98.69 58 LEU B N 1
ATOM 1827 C CA . LEU B 1 58 ? 10.523 1.39 -9.078 1 98.69 58 LEU B CA 1
ATOM 1828 C C . LEU B 1 58 ? 10.82 2.443 -8.016 1 98.69 58 LEU B C 1
ATOM 1830 O O . LEU B 1 58 ? 11.961 2.904 -7.891 1 98.69 58 LEU B O 1
ATOM 1834 N N . TYR B 1 59 ? 9.898 2.736 -7.207 1 98.62 59 TYR B N 1
ATOM 1835 C CA . TYR B 1 59 ? 10.086 3.729 -6.156 1 98.62 59 TYR B CA 1
ATOM 1836 C C . TYR B 1 59 ? 10.805 3.123 -4.953 1 98.62 59 TYR B C 1
ATOM 1838 O O . TYR B 1 59 ? 10.82 1.901 -4.785 1 98.62 59 TYR B O 1
ATOM 1846 N N . SER B 1 60 ? 11.336 3.996 -4.148 1 98.31 60 SER B N 1
ATOM 1847 C CA . SER B 1 60 ? 12.266 3.613 -3.096 1 98.31 60 SER B CA 1
ATOM 1848 C C . SER B 1 60 ? 11.602 2.689 -2.08 1 98.31 60 SER B C 1
ATOM 1850 O O . SER B 1 60 ? 10.375 2.676 -1.95 1 98.31 60 SER B O 1
ATOM 1852 N N . GLY B 1 61 ? 12.453 1.961 -1.383 1 98.25 61 GLY B N 1
ATOM 1853 C CA . GLY B 1 61 ? 12 1.024 -0.367 1 98.25 61 GLY B CA 1
ATOM 1854 C C . GLY B 1 61 ? 11.711 -0.359 -0.918 1 98.25 61 GLY B C 1
ATOM 1855 O O . GLY B 1 61 ? 11.18 -1.217 -0.209 1 98.25 61 GLY B O 1
ATOM 1856 N N . PHE B 1 62 ? 12.047 -0.583 -2.209 1 98.38 62 PHE B N 1
ATOM 1857 C CA . PHE B 1 62 ? 11.703 -1.863 -2.816 1 98.38 62 PHE B CA 1
ATOM 1858 C C . PHE B 1 62 ? 12.711 -2.938 -2.42 1 98.38 62 PHE B C 1
ATOM 1860 O O . PHE B 1 62 ? 13.859 -2.631 -2.092 1 98.38 62 PHE B O 1
ATOM 1867 N N . PHE B 1 63 ? 12.25 -4.145 -2.383 1 98.69 63 PHE B N 1
ATOM 1868 C CA . PHE B 1 63 ? 13.055 -5.359 -2.352 1 98.69 63 PHE B CA 1
ATOM 1869 C C . PHE B 1 63 ? 12.789 -6.219 -3.582 1 98.69 63 PHE B C 1
ATOM 1871 O O . PHE B 1 63 ? 11.688 -6.75 -3.746 1 98.69 63 PHE B O 1
ATOM 1878 N N . LEU B 1 64 ? 13.75 -6.34 -4.496 1 98.75 64 LEU B N 1
ATOM 1879 C CA . LEU B 1 64 ? 13.602 -7.09 -5.738 1 98.75 64 LEU B CA 1
ATOM 1880 C C . LEU B 1 64 ? 14.68 -8.164 -5.852 1 98.75 64 LEU B C 1
ATOM 1882 O O . LEU B 1 64 ? 15.875 -7.855 -5.875 1 98.75 64 LEU B O 1
ATOM 1886 N N . SER B 1 65 ? 14.25 -9.367 -5.883 1 98.88 65 SER B N 1
ATOM 1887 C CA . SER B 1 65 ? 15.172 -10.492 -6.039 1 98.88 65 SER B CA 1
ATOM 1888 C C . SER B 1 65 ? 14.797 -11.344 -7.246 1 98.88 65 SER B C 1
ATOM 1890 O O . SER B 1 65 ? 13.656 -11.797 -7.371 1 98.88 65 SER B O 1
ATOM 1892 N N . ILE B 1 66 ? 15.711 -11.547 -8.125 1 98.69 66 ILE B N 1
ATOM 1893 C CA . ILE B 1 66 ? 15.602 -12.477 -9.25 1 98.69 66 ILE B CA 1
ATOM 1894 C C . ILE B 1 66 ? 16.547 -13.648 -9.039 1 98.69 66 ILE B C 1
ATOM 1896 O O . ILE B 1 66 ? 17.766 -13.492 -9.133 1 98.69 66 ILE B O 1
ATOM 1900 N N . ASN B 1 67 ? 15.984 -14.75 -8.773 1 98.56 67 ASN B N 1
ATOM 1901 C CA . ASN B 1 67 ? 16.766 -15.906 -8.352 1 98.56 67 ASN B CA 1
ATOM 1902 C C . ASN B 1 67 ? 17.406 -16.609 -9.539 1 98.56 67 ASN B C 1
ATOM 1904 O O . ASN B 1 67 ? 17.312 -16.141 -10.672 1 98.56 67 ASN B O 1
ATOM 1908 N N . GLU B 1 68 ? 18.234 -17.719 -9.281 1 98.38 68 GLU B N 1
ATOM 1909 C CA . GLU B 1 68 ? 19.047 -18.391 -10.281 1 98.38 68 GLU B CA 1
ATOM 1910 C C . GLU B 1 68 ? 18.219 -18.812 -11.492 1 98.38 68 GLU B C 1
ATOM 1912 O O . GLU B 1 68 ? 17.172 -19.453 -11.336 1 98.38 68 GLU B O 1
ATOM 1917 N N . ASN B 1 69 ? 18.578 -18.328 -12.633 1 98 69 ASN B N 1
ATOM 1918 C CA . ASN B 1 69 ? 18.031 -18.688 -13.93 1 98 69 ASN B CA 1
ATOM 1919 C C . ASN B 1 69 ? 16.594 -18.188 -14.094 1 98 69 ASN B C 1
ATOM 1921 O O . ASN B 1 69 ? 15.883 -18.609 -15.016 1 98 69 ASN B O 1
ATOM 1925 N N . ALA B 1 70 ? 16.094 -17.344 -13.156 1 98.62 70 ALA B N 1
ATOM 1926 C CA . ALA B 1 70 ? 14.758 -16.766 -13.258 1 98.62 70 ALA B CA 1
ATOM 1927 C C . ALA B 1 70 ? 14.758 -15.523 -14.148 1 98.62 70 ALA B C 1
ATOM 1929 O O . ALA B 1 70 ? 15.812 -14.953 -14.43 1 98.62 70 ALA B O 1
ATOM 1930 N N . THR B 1 71 ? 13.523 -15.164 -14.641 1 98.81 71 THR B N 1
ATOM 1931 C CA . THR B 1 71 ? 13.406 -14 -15.516 1 98.81 71 THR B CA 1
ATOM 1932 C C . THR B 1 71 ? 12.242 -13.117 -15.086 1 98.81 71 THR B C 1
ATOM 1934 O O . THR B 1 71 ? 11.117 -13.602 -14.938 1 98.81 71 THR B O 1
ATOM 1937 N N . LEU B 1 72 ? 12.477 -11.922 -14.812 1 98.88 72 LEU B N 1
ATOM 1938 C CA . LEU B 1 72 ? 11.469 -10.883 -14.664 1 98.88 72 LEU B CA 1
ATOM 1939 C C . LEU B 1 72 ? 11.391 -10.023 -15.922 1 98.88 72 LEU B C 1
ATOM 1941 O O . LEU B 1 72 ? 12.367 -9.367 -16.297 1 98.88 72 LEU B O 1
ATOM 1945 N N . GLU B 1 73 ? 10.273 -10.031 -16.547 1 98.88 73 GLU B N 1
ATOM 1946 C CA . GLU B 1 73 ? 10.055 -9.266 -17.766 1 98.88 73 GLU B CA 1
ATOM 1947 C C . GLU B 1 73 ? 8.977 -8.203 -17.562 1 98.88 73 GLU B C 1
ATOM 1949 O O . GLU B 1 73 ? 7.82 -8.531 -17.281 1 98.88 73 GLU B O 1
ATOM 1954 N N . ILE B 1 74 ? 9.359 -6.957 -17.719 1 98.62 74 ILE B N 1
ATOM 1955 C CA . ILE B 1 74 ? 8.414 -5.867 -17.5 1 98.62 74 ILE B CA 1
ATOM 1956 C C . ILE B 1 74 ? 8.367 -4.969 -18.734 1 98.62 74 ILE B C 1
ATOM 1958 O O . ILE B 1 74 ? 9.383 -4.785 -19.406 1 98.62 74 ILE B O 1
ATOM 1962 N N . ASP B 1 75 ? 7.188 -4.488 -19.031 1 98.5 75 ASP B N 1
ATOM 1963 C CA . ASP B 1 75 ? 7.062 -3.557 -20.156 1 98.5 75 ASP B CA 1
ATOM 1964 C C . ASP B 1 75 ? 7.039 -2.111 -19.656 1 98.5 75 ASP B C 1
ATOM 1966 O O . ASP B 1 75 ? 8.086 -1.523 -19.391 1 98.5 75 ASP B O 1
ATOM 1970 N N . SER B 1 76 ? 5.832 -1.531 -19.281 1 98.81 76 SER B N 1
ATOM 1971 C CA . SER B 1 76 ? 5.824 -0.145 -18.828 1 98.81 76 SER B CA 1
ATOM 1972 C C . SER B 1 76 ? 4.922 0.029 -17.609 1 98.81 76 SER B C 1
ATOM 1974 O O . SER B 1 76 ? 3.969 -0.731 -17.422 1 98.81 76 SER B O 1
ATOM 1976 N N . GLY B 1 77 ? 5.191 1.045 -16.859 1 98.56 77 GLY B N 1
ATOM 1977 C CA . GLY B 1 77 ? 4.434 1.334 -15.641 1 98.56 77 GLY B CA 1
ATOM 1978 C C . GLY B 1 77 ? 5.316 1.648 -14.453 1 98.56 77 GLY B C 1
ATOM 1979 O O . GLY B 1 77 ? 6.406 2.207 -14.609 1 98.56 77 GLY B O 1
ATOM 1980 N N . TYR B 1 78 ? 4.766 1.354 -13.242 1 98.75 78 TYR B N 1
ATOM 1981 C CA . TYR B 1 78 ? 5.586 1.627 -12.062 1 98.75 78 TYR B CA 1
ATOM 1982 C C . TYR B 1 78 ? 5.164 0.745 -10.891 1 98.75 78 TYR B C 1
ATOM 1984 O O . TYR B 1 78 ? 4.059 0.198 -10.883 1 98.75 78 TYR B O 1
ATOM 1992 N N . ILE B 1 79 ? 6.074 0.569 -9.984 1 98.75 79 ILE B N 1
ATOM 1993 C CA . ILE B 1 79 ? 5.852 0.004 -8.656 1 98.75 79 ILE B CA 1
ATOM 1994 C C . ILE B 1 79 ? 6.137 1.062 -7.59 1 98.75 79 ILE B C 1
ATOM 1996 O O . ILE B 1 79 ? 7.246 1.588 -7.512 1 98.75 79 ILE B O 1
ATOM 2000 N N . SER B 1 80 ? 5.156 1.293 -6.742 1 98.31 80 SER B N 1
ATOM 2001 C CA . SER B 1 80 ? 5.293 2.33 -5.727 1 98.31 80 SER B CA 1
ATOM 2002 C C . SER B 1 80 ? 6.121 1.836 -4.543 1 98.31 80 SER B C 1
ATOM 2004 O O . SER B 1 80 ? 6.781 0.799 -4.629 1 98.31 80 SER B O 1
ATOM 2006 N N . TYR B 1 81 ? 6.152 2.645 -3.498 1 98.12 81 TYR B N 1
ATOM 2007 C CA . TYR B 1 81 ? 7.105 2.52 -2.4 1 98.12 81 TYR B CA 1
ATOM 2008 C C . TYR B 1 81 ? 6.961 1.172 -1.706 1 98.12 81 TYR B C 1
ATOM 2010 O O . TYR B 1 81 ? 5.855 0.638 -1.594 1 98.12 81 TYR B O 1
ATOM 2018 N N . LYS B 1 82 ? 8.039 0.638 -1.222 1 98.12 82 LYS B N 1
ATOM 2019 C CA . LYS B 1 82 ? 8.125 -0.393 -0.191 1 98.12 82 LYS B CA 1
ATOM 2020 C C . LYS B 1 82 ? 7.48 -1.694 -0.664 1 98.12 82 LYS B C 1
ATOM 2022 O O . LYS B 1 82 ? 6.836 -2.393 0.119 1 98.12 82 LYS B O 1
ATOM 2027 N N . SER B 1 83 ? 7.598 -1.999 -1.961 1 98.56 83 SER B N 1
ATOM 2028 C CA . SER B 1 83 ? 7.082 -3.254 -2.494 1 98.56 83 SER B CA 1
ATOM 2029 C C . SER B 1 83 ? 8.156 -4.332 -2.512 1 98.56 83 SER B C 1
ATOM 2031 O O . SER B 1 83 ? 9.352 -4.027 -2.473 1 98.56 83 SER B O 1
ATOM 2033 N N . ASN B 1 84 ? 7.688 -5.574 -2.5 1 98.81 84 ASN B N 1
ATOM 2034 C CA . ASN B 1 84 ? 8.547 -6.754 -2.463 1 98.81 84 ASN B CA 1
ATOM 2035 C C . ASN B 1 84 ? 8.258 -7.699 -3.623 1 98.81 84 ASN B C 1
ATOM 2037 O O . ASN B 1 84 ? 7.184 -8.305 -3.678 1 98.81 84 ASN B O 1
ATOM 2041 N N . ILE B 1 85 ? 9.211 -7.879 -4.555 1 98.88 85 ILE B N 1
ATOM 2042 C CA . ILE B 1 85 ? 9.07 -8.781 -5.695 1 98.88 85 ILE B CA 1
ATOM 2043 C C . ILE B 1 85 ? 10.156 -9.852 -5.645 1 98.88 85 ILE B C 1
ATOM 2045 O O . ILE B 1 85 ? 11.352 -9.539 -5.641 1 98.88 85 ILE B O 1
ATOM 2049 N N . SER B 1 86 ? 9.773 -11.055 -5.57 1 98.94 86 SER B N 1
ATOM 2050 C CA . SER B 1 86 ? 10.695 -12.188 -5.598 1 98.94 86 SER B CA 1
ATOM 2051 C C . SER B 1 86 ? 10.367 -13.141 -6.742 1 98.94 86 SER B C 1
ATOM 2053 O O . SER B 1 86 ? 9.305 -13.766 -6.754 1 98.94 86 SER B O 1
ATOM 2055 N N . CYS B 1 87 ? 11.266 -13.297 -7.637 1 98.88 87 CYS B N 1
ATOM 2056 C CA . CYS B 1 87 ? 11.078 -14.109 -8.836 1 98.88 87 CYS B CA 1
ATOM 2057 C C . CYS B 1 87 ? 11.938 -15.367 -8.773 1 98.88 87 CYS B C 1
ATOM 2059 O O . CYS B 1 87 ? 13.172 -15.281 -8.734 1 98.88 87 CYS B O 1
ATOM 2061 N N . PHE B 1 88 ? 11.297 -16.453 -8.836 1 98.88 88 PHE B N 1
ATOM 2062 C CA . PHE B 1 88 ? 12 -17.734 -8.711 1 98.88 88 PHE B CA 1
ATOM 2063 C C . PHE B 1 88 ? 11.969 -18.484 -10.031 1 98.88 88 PHE B C 1
ATOM 2065 O O . PHE B 1 88 ? 12.742 -19.438 -10.227 1 98.88 88 PHE B O 1
ATOM 2072 N N . ASP B 1 89 ? 11.094 -18.109 -10.883 1 98.75 89 ASP B N 1
ATOM 2073 C CA . ASP B 1 89 ? 11 -18.719 -12.211 1 98.75 89 ASP B CA 1
ATOM 2074 C C . ASP B 1 89 ? 10.711 -17.656 -13.273 1 98.75 89 ASP B C 1
ATOM 2076 O O . ASP B 1 89 ? 11.625 -17.203 -13.961 1 98.75 89 ASP B O 1
ATOM 2080 N N . TYR B 1 90 ? 9.469 -17.172 -13.266 1 98.88 90 TYR B N 1
ATOM 2081 C CA . TYR B 1 90 ? 9.094 -16.219 -14.305 1 98.88 90 TYR B CA 1
ATOM 2082 C C . TYR B 1 90 ? 7.953 -15.32 -13.836 1 98.88 90 TYR B C 1
ATOM 2084 O O . TYR B 1 90 ? 6.918 -15.812 -13.383 1 98.88 90 TYR B O 1
ATOM 2092 N N . ILE B 1 91 ? 8.148 -14.086 -13.914 1 98.94 91 ILE B N 1
ATOM 2093 C CA . ILE B 1 91 ? 7.121 -13.078 -13.688 1 98.94 91 ILE B CA 1
ATOM 2094 C C . ILE B 1 91 ? 7.113 -12.086 -14.844 1 98.94 91 ILE B C 1
ATOM 2096 O O . ILE B 1 91 ? 8.164 -11.57 -15.242 1 98.94 91 ILE B O 1
ATOM 2100 N N . LYS B 1 92 ? 5.941 -11.867 -15.375 1 98.94 92 LYS B N 1
ATOM 2101 C CA . LYS B 1 92 ? 5.77 -10.922 -16.469 1 98.94 92 LYS B CA 1
ATOM 2102 C C . LYS B 1 92 ? 4.754 -9.844 -16.109 1 98.94 92 LYS B C 1
ATOM 2104 O O . LYS B 1 92 ? 3.705 -10.141 -15.531 1 98.94 92 LYS B O 1
ATOM 2109 N N . MET B 1 93 ? 5.047 -8.602 -16.438 1 98.88 93 MET B N 1
ATOM 2110 C CA . MET B 1 93 ? 4.129 -7.477 -16.328 1 98.88 93 MET B CA 1
ATOM 2111 C C . MET B 1 93 ? 3.986 -6.77 -17.672 1 98.88 93 MET B C 1
ATOM 2113 O O . MET B 1 93 ? 4.98 -6.344 -18.266 1 98.88 93 MET B O 1
ATOM 2117 N N . GLY B 1 94 ? 2.818 -6.602 -18.094 1 98.81 94 GLY B N 1
ATOM 2118 C CA . GLY B 1 94 ? 2.549 -6.008 -19.391 1 98.81 94 GLY B CA 1
ATOM 2119 C C . GLY B 1 94 ? 2.715 -4.5 -19.406 1 98.81 94 GLY B C 1
ATOM 2120 O O . GLY B 1 94 ? 3.547 -3.955 -18.688 1 98.81 94 GLY B O 1
ATOM 2121 N N . LYS B 1 95 ? 1.979 -3.85 -20.344 1 98.81 95 LYS B N 1
ATOM 2122 C CA . LYS B 1 95 ? 2.066 -2.408 -20.562 1 98.81 95 LYS B CA 1
ATOM 2123 C C . LYS B 1 95 ? 1.21 -1.647 -19.547 1 98.81 95 LYS B C 1
ATOM 2125 O O . LYS B 1 95 ? 0.101 -2.074 -19.219 1 98.81 95 LYS B O 1
ATOM 2130 N N . ASP B 1 96 ? 1.751 -0.487 -19.047 1 98.62 96 ASP B N 1
ATOM 2131 C CA . ASP B 1 96 ? 1.01 0.47 -18.234 1 98.62 96 ASP B CA 1
ATOM 2132 C C . ASP B 1 96 ? 0.447 -0.197 -16.984 1 98.62 96 ASP B C 1
ATOM 2134 O O . ASP B 1 96 ? -0.735 -0.041 -16.672 1 98.62 96 ASP B O 1
ATOM 2138 N N . VAL B 1 97 ? 1.254 -0.967 -16.344 1 98.81 97 VAL B N 1
ATOM 2139 C CA . VAL B 1 97 ? 0.877 -1.593 -15.078 1 98.81 97 VAL B CA 1
ATOM 2140 C C . VAL B 1 97 ? 1.153 -0.634 -13.922 1 98.81 97 VAL B C 1
ATOM 2142 O O . VAL B 1 97 ? 2.236 -0.049 -13.836 1 98.81 97 VAL B O 1
ATOM 2145 N N . THR B 1 98 ? 0.122 -0.469 -13.023 1 98.69 98 THR B N 1
ATOM 2146 C CA . THR B 1 98 ? 0.194 0.405 -11.859 1 98.69 98 THR B CA 1
ATOM 2147 C C . THR B 1 98 ? 0.169 -0.41 -10.57 1 98.69 98 THR B C 1
ATOM 2149 O O . THR B 1 98 ? -0.85 -1.017 -10.234 1 98.69 98 THR B O 1
ATOM 2152 N N . ILE B 1 99 ? 1.263 -0.385 -9.828 1 98.81 99 ILE B N 1
ATOM 2153 C CA . ILE B 1 99 ? 1.356 -1.148 -8.586 1 98.81 99 ILE B CA 1
ATOM 2154 C C . ILE B 1 99 ? 1.549 -0.196 -7.406 1 98.81 99 ILE B C 1
ATOM 2156 O O . ILE B 1 99 ? 2.527 0.554 -7.359 1 98.81 99 ILE B O 1
ATOM 2160 N N . SER B 1 100 ? 0.653 -0.275 -6.449 1 98.75 100 SER B N 1
ATOM 2161 C CA . SER B 1 100 ? 0.611 0.64 -5.312 1 98.75 100 SER B CA 1
ATOM 2162 C C . SER B 1 100 ? 1.625 0.241 -4.246 1 98.75 100 SER B C 1
ATOM 2164 O O . SER B 1 100 ? 2.443 -0.655 -4.461 1 98.75 100 SER B O 1
ATOM 2166 N N . GLU B 1 101 ? 1.633 1.007 -3.15 1 98.25 101 GLU B N 1
ATOM 2167 C CA . GLU B 1 101 ? 2.623 0.833 -2.092 1 98.25 101 GLU B CA 1
ATOM 2168 C C . GLU B 1 101 ? 2.445 -0.507 -1.385 1 98.25 101 GLU B C 1
ATOM 2170 O O . GLU B 1 101 ? 1.318 -0.963 -1.181 1 98.25 101 GLU B O 1
ATOM 2175 N N . GLY B 1 102 ? 3.508 -1.104 -1.003 1 98.56 102 GLY B N 1
ATOM 2176 C CA . GLY B 1 102 ? 3.514 -2.23 -0.083 1 98.56 102 GLY B CA 1
ATOM 2177 C C . GLY B 1 102 ? 3.043 -3.523 -0.72 1 98.56 102 GLY B C 1
ATOM 2178 O O . GLY B 1 102 ? 2.555 -4.422 -0.03 1 98.56 102 GLY B O 1
ATOM 2179 N N . VAL B 1 103 ? 3.123 -3.658 -2.02 1 98.88 103 VAL B N 1
ATOM 2180 C CA . VAL B 1 103 ? 2.635 -4.848 -2.711 1 98.88 103 VAL B CA 1
ATOM 2181 C C . VAL B 1 103 ? 3.705 -5.938 -2.68 1 98.88 103 VAL B C 1
ATOM 2183 O O . VAL B 1 103 ? 4.898 -5.648 -2.773 1 98.88 103 VAL B O 1
ATOM 2186 N N . THR B 1 104 ? 3.232 -7.188 -2.545 1 98.94 104 THR B N 1
ATOM 2187 C CA . THR B 1 104 ? 4.102 -8.359 -2.615 1 98.94 104 THR B CA 1
ATOM 2188 C C . THR B 1 104 ? 3.746 -9.227 -3.822 1 98.94 104 THR B C 1
ATOM 2190 O O . THR B 1 104 ? 2.574 -9.539 -4.039 1 98.94 104 THR B O 1
ATOM 2193 N N . ILE B 1 105 ? 4.742 -9.609 -4.637 1 98.94 105 ILE B N 1
ATOM 2194 C CA . ILE B 1 105 ? 4.59 -10.547 -5.746 1 98.94 105 ILE B CA 1
ATOM 2195 C C . ILE B 1 105 ? 5.648 -11.648 -5.645 1 98.94 105 ILE B C 1
ATOM 2197 O O . ILE B 1 105 ? 6.848 -11.359 -5.641 1 98.94 105 ILE B O 1
ATOM 2201 N N . ARG B 1 106 ? 5.199 -12.852 -5.547 1 98.94 106 ARG B N 1
ATOM 2202 C CA . ARG B 1 106 ? 6.109 -13.977 -5.383 1 98.94 106 ARG B CA 1
ATOM 2203 C C . ARG B 1 106 ? 5.598 -15.211 -6.125 1 98.94 106 ARG B C 1
ATOM 2205 O O . ARG B 1 106 ? 4.484 -15.672 -5.871 1 98.94 106 ARG B O 1
ATOM 2212 N N . ASP B 1 107 ? 6.426 -15.836 -6.988 1 98.81 107 ASP B N 1
ATOM 2213 C CA . ASP B 1 107 ? 5.961 -16.922 -7.832 1 98.81 107 ASP B CA 1
ATOM 2214 C C . ASP B 1 107 ? 6.355 -18.281 -7.242 1 98.81 107 ASP B C 1
ATOM 2216 O O . ASP B 1 107 ? 6.465 -19.266 -7.969 1 98.81 107 ASP B O 1
ATOM 2220 N N . SER B 1 108 ? 6.594 -18.281 -5.887 1 98.81 108 SER B N 1
ATOM 2221 C CA . SER B 1 108 ? 6.984 -19.547 -5.262 1 98.81 108 SER B CA 1
ATOM 2222 C C . SER B 1 108 ? 6.531 -19.609 -3.809 1 98.81 108 SER B C 1
ATOM 2224 O O . SER B 1 108 ? 6.523 -18.594 -3.113 1 98.81 108 SER B O 1
ATOM 2226 N N . ASP B 1 109 ? 6.289 -20.875 -3.381 1 96.69 109 ASP B N 1
ATOM 2227 C CA . ASP B 1 109 ? 6 -21.109 -1.967 1 96.69 109 ASP B CA 1
ATOM 2228 C C . ASP B 1 109 ? 7.285 -21.328 -1.175 1 96.69 109 ASP B C 1
ATOM 2230 O O . ASP B 1 109 ? 7.281 -21.281 0.057 1 96.69 109 ASP B O 1
ATOM 2234 N N . ASN B 1 110 ? 8.352 -21.594 -1.87 1 94.25 110 ASN B N 1
ATOM 2235 C CA . ASN B 1 110 ? 9.688 -21.828 -1.329 1 94.25 110 ASN B CA 1
ATOM 2236 C C . ASN B 1 110 ? 9.75 -23.125 -0.533 1 94.25 110 ASN B C 1
ATOM 2238 O O . ASN B 1 110 ? 10.836 -23.594 -0.178 1 94.25 110 ASN B O 1
ATOM 2242 N N . HIS B 1 111 ? 8.602 -23.609 -0.141 1 93.25 111 HIS B N 1
ATOM 2243 C CA . HIS B 1 111 ? 8.477 -24.906 0.518 1 93.25 111 HIS B CA 1
ATOM 2244 C C . HIS B 1 111 ? 7.477 -25.797 -0.209 1 93.25 111 HIS B C 1
ATOM 2246 O O . HIS B 1 111 ? 6.516 -25.312 -0.807 1 93.25 111 HIS B O 1
ATOM 2252 N N . GLU B 1 112 ? 7.691 -27.016 -0.053 1 90.81 112 GLU B N 1
ATOM 2253 C CA . GLU B 1 112 ? 6.859 -27.969 -0.796 1 90.81 112 GLU B CA 1
ATOM 2254 C C . GLU B 1 112 ? 5.758 -28.547 0.087 1 90.81 112 GLU B C 1
ATOM 2256 O O . GLU B 1 112 ? 6.012 -28.953 1.221 1 90.81 112 GLU B O 1
ATOM 2261 N N . LEU B 1 113 ? 4.547 -28.453 -0.439 1 90.5 113 LEU B N 1
ATOM 2262 C CA . LEU B 1 113 ? 3.457 -29.266 0.106 1 90.5 113 LEU B CA 1
ATOM 2263 C C . LEU B 1 113 ? 3.441 -30.656 -0.525 1 90.5 113 LEU B C 1
ATOM 2265 O O . LEU B 1 113 ? 3.57 -30.781 -1.744 1 90.5 113 LEU B O 1
ATOM 2269 N N . ILE B 1 114 ? 3.277 -31.578 0.361 1 93.38 114 ILE B N 1
ATOM 2270 C CA . ILE B 1 114 ? 3.434 -32.938 -0.125 1 93.38 114 ILE B CA 1
ATOM 2271 C C . ILE B 1 114 ? 2.068 -33.531 -0.503 1 93.38 114 ILE B C 1
ATOM 2273 O O . ILE B 1 114 ? 1.393 -34.125 0.329 1 93.38 114 ILE B O 1
ATOM 2277 N N . TYR B 1 115 ? 1.632 -33.281 -1.709 1 89.88 115 TYR B N 1
ATOM 2278 C CA . TYR B 1 115 ? 0.467 -33.938 -2.291 1 89.88 115 TYR B CA 1
ATOM 2279 C C . TYR B 1 115 ? 0.541 -33.906 -3.814 1 89.88 115 TYR B C 1
ATOM 2281 O O . TYR B 1 115 ? 1.273 -33.125 -4.402 1 89.88 115 TYR B O 1
ATOM 2289 N N . ASP B 1 116 ? -0.097 -34.812 -4.426 1 90.69 116 ASP B N 1
ATOM 2290 C CA . ASP B 1 116 ? 0.004 -35.031 -5.863 1 90.69 116 ASP B CA 1
ATOM 2291 C C . ASP B 1 116 ? -0.419 -33.812 -6.648 1 90.69 116 ASP B C 1
ATOM 2293 O O . ASP B 1 116 ? -1.458 -33.219 -6.363 1 90.69 116 ASP B O 1
ATOM 2297 N N . GLY B 1 117 ? 0.519 -33.438 -7.547 1 91.69 117 GLY B N 1
ATOM 2298 C CA . GLY B 1 117 ? 0.175 -32.375 -8.461 1 91.69 117 GLY B CA 1
ATOM 2299 C C . GLY B 1 117 ? 0.582 -30.984 -7.949 1 91.69 117 GLY B C 1
ATOM 2300 O O . GLY B 1 117 ? 0.435 -29.984 -8.656 1 91.69 117 GLY B O 1
ATOM 2301 N N . TYR B 1 118 ? 1.068 -31.078 -6.832 1 91.56 118 TYR B N 1
ATOM 2302 C CA . TYR B 1 118 ? 1.474 -29.812 -6.242 1 91.56 118 TYR B CA 1
ATOM 2303 C C . TYR B 1 118 ? 2.686 -29.234 -6.965 1 91.56 118 TYR B C 1
ATOM 2305 O O . TYR B 1 118 ? 3.629 -29.969 -7.285 1 91.56 118 TYR B O 1
ATOM 2313 N N . LYS B 1 119 ? 2.664 -27.938 -7.316 1 95.06 119 LYS B N 1
ATOM 2314 C CA . LYS B 1 119 ? 3.783 -27.188 -7.887 1 95.06 119 LYS B CA 1
ATOM 2315 C C . LYS B 1 119 ? 4.238 -26.078 -6.949 1 95.06 119 LYS B C 1
ATOM 2317 O O . LYS B 1 119 ? 3.471 -25.156 -6.652 1 95.06 119 LYS B O 1
ATOM 2322 N N . MET B 1 120 ? 5.445 -26.125 -6.57 1 96.31 120 MET B N 1
ATOM 2323 C CA . MET B 1 120 ? 6.008 -25.188 -5.609 1 96.31 120 MET B CA 1
ATOM 2324 C C . MET B 1 120 ? 6.188 -23.812 -6.242 1 96.31 120 MET B C 1
ATOM 2326 O O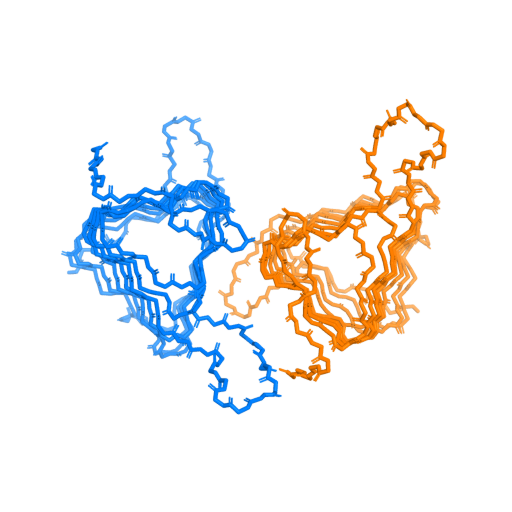 . MET B 1 120 ? 5.996 -22.781 -5.582 1 96.31 120 MET B O 1
ATOM 2330 N N . THR B 1 121 ? 6.621 -23.797 -7.477 1 98.31 121 THR B N 1
ATOM 2331 C CA . THR B 1 121 ? 6.914 -22.578 -8.234 1 98.31 121 THR B CA 1
ATOM 2332 C C . THR B 1 121 ? 6.137 -22.578 -9.547 1 98.31 121 THR B C 1
ATOM 2334 O O . THR B 1 121 ? 6.141 -23.562 -10.289 1 98.31 121 THR B O 1
ATOM 2337 N N . GLU B 1 122 ? 5.348 -21.516 -9.758 1 98.56 122 GLU B N 1
ATOM 2338 C CA . GLU B 1 122 ? 4.59 -21.328 -10.984 1 98.56 122 GLU B CA 1
ATOM 2339 C C . GLU B 1 122 ? 4.621 -19.859 -11.438 1 98.56 122 GLU B C 1
ATOM 2341 O O . GLU B 1 122 ? 4.543 -18.953 -10.609 1 98.56 122 GLU B O 1
ATOM 2346 N N . PRO B 1 123 ? 4.672 -19.672 -12.758 1 98.88 123 PRO B N 1
ATOM 2347 C CA . PRO B 1 123 ? 4.824 -18.312 -13.273 1 98.88 123 PRO B CA 1
ATOM 2348 C C . PRO B 1 123 ? 3.639 -17.422 -12.93 1 98.88 123 PRO B C 1
ATOM 2350 O O . PRO B 1 123 ? 2.521 -17.906 -12.75 1 98.88 123 PRO B O 1
ATOM 2353 N N . ILE B 1 124 ? 3.898 -16.125 -12.797 1 98.94 124 ILE B N 1
ATOM 2354 C CA . ILE B 1 124 ? 2.879 -15.086 -12.672 1 98.94 124 ILE B CA 1
ATOM 2355 C C . ILE B 1 124 ? 2.861 -14.219 -13.938 1 98.94 124 ILE B C 1
ATOM 2357 O O . ILE B 1 124 ? 3.914 -13.789 -14.414 1 98.94 124 ILE B O 1
ATOM 2361 N N . VAL B 1 125 ? 1.692 -13.984 -14.461 1 98.94 125 VAL B N 1
ATOM 2362 C CA . VAL B 1 125 ? 1.546 -13.125 -15.625 1 98.94 125 VAL B CA 1
ATOM 2363 C C . VAL B 1 125 ? 0.539 -12.016 -15.328 1 98.94 125 VAL B C 1
ATOM 2365 O O . VAL B 1 125 ? -0.634 -12.289 -15.062 1 98.94 125 VAL B O 1
ATOM 2368 N N . ILE B 1 126 ? 0.949 -10.812 -15.359 1 98.94 126 ILE B N 1
ATOM 2369 C CA . ILE B 1 126 ? 0.111 -9.633 -15.203 1 98.94 126 ILE B CA 1
ATOM 2370 C C . ILE B 1 126 ? -0.095 -8.961 -16.562 1 98.94 126 ILE B C 1
ATOM 2372 O O . ILE B 1 126 ? 0.871 -8.57 -17.219 1 98.94 126 ILE B O 1
ATOM 2376 N N . GLY B 1 127 ? -1.272 -8.82 -16.953 1 98.94 127 GLY B N 1
ATOM 2377 C CA . GLY B 1 127 ? -1.6 -8.266 -18.25 1 98.94 127 GLY B CA 1
ATOM 2378 C C . GLY B 1 127 ? -1.39 -6.766 -18.328 1 98.94 127 GLY B C 1
ATOM 2379 O O . GLY B 1 127 ? -0.712 -6.18 -17.484 1 98.94 127 GLY B O 1
ATOM 2380 N N . ASP B 1 128 ? -2 -6.148 -19.438 1 98.88 128 ASP B N 1
ATOM 2381 C CA . ASP B 1 128 ? -1.862 -4.715 -19.688 1 98.88 128 ASP B CA 1
ATOM 2382 C C . ASP B 1 128 ? -2.881 -3.916 -18.875 1 98.88 128 ASP B C 1
ATOM 2384 O O . ASP B 1 128 ? -3.998 -4.379 -18.656 1 98.88 128 ASP B O 1
ATOM 2388 N N . HIS B 1 129 ? -2.453 -2.695 -18.438 1 98.75 129 HIS B N 1
ATOM 2389 C CA . HIS B 1 129 ? -3.359 -1.747 -17.797 1 98.75 129 HIS B CA 1
ATOM 2390 C C . HIS B 1 129 ? -4.012 -2.355 -16.562 1 98.75 129 HIS B C 1
ATOM 2392 O O . HIS B 1 129 ? -5.234 -2.322 -16.422 1 98.75 129 HIS B O 1
ATOM 2398 N N . VAL B 1 130 ? -3.234 -2.965 -15.781 1 98.94 130 VAL B N 1
ATOM 2399 C CA . VAL B 1 130 ? -3.678 -3.541 -14.516 1 98.94 130 VAL B CA 1
ATOM 2400 C C . VAL B 1 130 ? -3.318 -2.605 -13.367 1 98.94 130 VAL B C 1
ATOM 2402 O O . VAL B 1 130 ? -2.221 -2.043 -13.336 1 98.94 130 VAL B O 1
ATOM 2405 N N . TRP B 1 131 ? -4.254 -2.445 -12.414 1 98.88 131 TRP B N 1
ATOM 2406 C CA . TRP B 1 131 ? -4.039 -1.698 -11.18 1 98.88 131 TRP B CA 1
ATOM 2407 C C . TRP B 1 131 ? -4.043 -2.631 -9.969 1 98.88 131 TRP B C 1
ATOM 2409 O O . TRP B 1 131 ? -5.059 -3.26 -9.672 1 98.88 131 TRP B O 1
ATOM 2419 N N . ILE B 1 132 ? -2.873 -2.725 -9.281 1 98.94 132 ILE B N 1
ATOM 2420 C CA . ILE B 1 132 ? -2.773 -3.514 -8.055 1 98.94 132 ILE B CA 1
ATOM 2421 C C . ILE B 1 132 ? -2.762 -2.586 -6.844 1 98.94 132 ILE B C 1
ATOM 2423 O O . ILE B 1 132 ? -1.846 -1.776 -6.684 1 98.94 132 ILE B O 1
ATOM 2427 N N . GLY B 1 133 ? -3.715 -2.738 -5.977 1 98.75 133 GLY B N 1
ATOM 2428 C CA . GLY B 1 133 ? -3.955 -1.825 -4.871 1 98.75 133 GLY B CA 1
ATOM 2429 C C . GLY B 1 133 ? -2.971 -1.999 -3.729 1 98.75 133 GLY B C 1
ATOM 2430 O O . GLY B 1 133 ? -2.18 -2.943 -3.725 1 98.75 133 GLY B O 1
ATOM 2431 N N . LEU B 1 134 ? -3.102 -1.096 -2.752 1 98.62 134 LEU B N 1
ATOM 2432 C CA . LEU B 1 134 ? -2.213 -1.019 -1.598 1 98.62 134 LEU B CA 1
ATOM 2433 C C . LEU B 1 134 ? -2.129 -2.365 -0.885 1 98.62 134 LEU B C 1
ATOM 2435 O O . LEU B 1 134 ? -3.15 -3.018 -0.661 1 98.62 134 LEU B O 1
ATOM 2439 N N . ASN B 1 135 ? -0.924 -2.764 -0.514 1 98.62 135 ASN B N 1
ATOM 2440 C CA . ASN B 1 135 ? -0.667 -3.873 0.399 1 98.62 135 ASN B CA 1
ATOM 2441 C C . ASN B 1 135 ? -1.284 -5.172 -0.11 1 98.62 135 ASN B C 1
ATOM 2443 O O . ASN B 1 135 ? -1.613 -6.059 0.679 1 98.62 135 ASN B O 1
ATOM 2447 N N . ALA B 1 136 ? -1.516 -5.328 -1.416 1 98.88 136 ALA B N 1
ATOM 2448 C CA . ALA B 1 136 ? -2.01 -6.582 -1.98 1 98.88 136 ALA B CA 1
ATOM 2449 C C . ALA B 1 136 ? -0.876 -7.586 -2.162 1 98.88 136 ALA B C 1
ATOM 2451 O O . ALA B 1 136 ? 0.3 -7.219 -2.135 1 98.88 136 ALA B O 1
ATOM 2452 N N . THR B 1 137 ? -1.239 -8.852 -2.32 1 98.94 137 THR B N 1
ATOM 2453 C CA . THR B 1 137 ? -0.302 -9.945 -2.529 1 98.94 137 THR B CA 1
ATOM 2454 C C . THR B 1 137 ? -0.711 -10.781 -3.738 1 98.94 137 THR B C 1
ATOM 2456 O O . THR B 1 137 ? -1.857 -11.227 -3.834 1 98.94 137 THR B O 1
ATOM 2459 N N . ILE B 1 138 ? 0.19 -10.984 -4.695 1 98.94 138 ILE B N 1
ATOM 2460 C CA . ILE B 1 138 ? -0.009 -11.859 -5.844 1 98.94 138 ILE B CA 1
ATOM 2461 C C . ILE B 1 138 ? 0.834 -13.125 -5.68 1 98.94 138 ILE B C 1
ATOM 2463 O O . ILE B 1 138 ? 2.061 -13.055 -5.574 1 98.94 138 ILE B O 1
ATOM 2467 N N . LEU B 1 139 ? 0.202 -14.281 -5.742 1 98.81 139 LEU B N 1
ATOM 2468 C CA . LEU B 1 139 ? 0.91 -15.523 -5.449 1 98.81 139 LEU B CA 1
ATOM 2469 C C . LEU B 1 139 ? 1.14 -16.328 -6.727 1 98.81 139 LEU B C 1
ATOM 2471 O O . LEU B 1 139 ? 0.665 -15.945 -7.797 1 98.81 139 LEU B O 1
ATOM 2475 N N . LYS B 1 140 ? 1.879 -17.438 -6.578 1 98.56 140 LYS B N 1
ATOM 2476 C CA . LYS B 1 140 ? 2.357 -18.25 -7.699 1 98.56 140 LYS B CA 1
ATOM 2477 C C . LYS B 1 140 ? 1.198 -18.734 -8.562 1 98.56 140 LYS B C 1
ATOM 2479 O O . LYS B 1 140 ? 0.108 -19 -8.055 1 98.56 140 LYS B O 1
ATOM 2484 N N . GLY B 1 141 ? 1.457 -18.703 -9.891 1 98.62 141 GLY B N 1
ATOM 2485 C CA . GLY B 1 141 ? 0.548 -19.359 -10.82 1 98.62 141 GLY B CA 1
ATOM 2486 C C . GLY B 1 141 ? -0.574 -18.453 -11.297 1 98.62 141 GLY B C 1
ATOM 2487 O O . GLY B 1 141 ? -1.399 -18.844 -12.117 1 98.62 141 GLY B O 1
ATOM 2488 N N . VAL B 1 142 ? -0.645 -17.25 -10.859 1 98.88 142 VAL B N 1
ATOM 2489 C CA . VAL B 1 142 ? -1.761 -16.344 -11.117 1 98.88 142 VAL B CA 1
ATOM 2490 C C . VAL B 1 142 ? -1.555 -15.641 -12.453 1 98.88 142 VAL B C 1
ATOM 2492 O O . VAL B 1 142 ? -0.457 -15.164 -12.75 1 98.88 142 VAL B O 1
ATOM 2495 N N . THR B 1 143 ? -2.553 -15.609 -13.203 1 98.94 143 THR B N 1
ATOM 2496 C CA . THR B 1 143 ? -2.652 -14.742 -14.375 1 98.94 143 THR B CA 1
ATOM 2497 C C . THR B 1 143 ? -3.701 -13.648 -14.148 1 98.94 143 THR B C 1
ATOM 2499 O O . THR B 1 143 ? -4.855 -13.953 -13.836 1 98.94 143 THR B O 1
ATOM 2502 N N . ILE B 1 144 ? -3.318 -12.43 -14.305 1 98.94 144 ILE B N 1
ATOM 2503 C CA . ILE B 1 144 ? -4.23 -11.305 -14.18 1 98.94 144 ILE B CA 1
ATOM 2504 C C . ILE B 1 144 ? -4.543 -10.734 -15.562 1 98.94 144 ILE B C 1
ATOM 2506 O O . ILE B 1 144 ? -3.635 -10.328 -16.297 1 98.94 144 ILE B O 1
ATOM 2510 N N . GLY B 1 145 ? -5.789 -10.633 -15.867 1 98.94 145 GLY B N 1
ATOM 2511 C CA . GLY B 1 145 ? -6.215 -10.172 -17.188 1 98.94 145 GLY B CA 1
ATOM 2512 C C . GLY B 1 145 ? -6.074 -8.672 -17.359 1 98.94 145 GLY B C 1
ATOM 2513 O O . GLY B 1 145 ? -6.027 -7.926 -16.391 1 98.94 145 GLY B O 1
ATOM 2514 N N . ASP B 1 146 ? -6.129 -8.281 -18.656 1 98.88 146 ASP B N 1
ATOM 2515 C CA . ASP B 1 146 ? -5.98 -6.871 -19 1 98.88 146 ASP B CA 1
ATOM 2516 C C . ASP B 1 146 ? -7.07 -6.027 -18.344 1 98.88 146 ASP B C 1
ATOM 2518 O O . ASP B 1 146 ? -8.234 -6.434 -18.297 1 98.88 146 ASP B O 1
ATOM 2522 N N . GLY B 1 147 ? -6.68 -4.859 -17.797 1 98.75 147 GLY B N 1
ATOM 2523 C CA . GLY B 1 147 ? -7.645 -3.891 -17.297 1 98.75 147 GLY B CA 1
ATOM 2524 C C . GLY B 1 147 ? -8.172 -4.227 -15.914 1 98.75 147 GLY B C 1
ATOM 2525 O O . GLY B 1 147 ? -9.016 -3.518 -15.375 1 98.75 147 GLY B O 1
ATOM 2526 N N . ALA B 1 148 ? -7.691 -5.25 -15.312 1 98.88 148 ALA B N 1
ATOM 2527 C CA . ALA B 1 148 ? -8.195 -5.691 -14.016 1 98.88 148 ALA B CA 1
ATOM 2528 C C . ALA B 1 148 ? -7.703 -4.781 -12.891 1 98.88 148 ALA B C 1
ATOM 2530 O O . ALA B 1 148 ? -6.695 -4.09 -13.047 1 98.88 148 ALA B O 1
ATOM 2531 N N . VAL B 1 149 ? -8.438 -4.828 -11.836 1 98.81 149 VAL B N 1
ATOM 2532 C CA . VAL B 1 149 ? -8.094 -4.113 -10.609 1 98.81 149 VAL B CA 1
ATOM 2533 C C . VAL B 1 149 ? -8.062 -5.086 -9.438 1 98.81 149 VAL B C 1
ATOM 2535 O O . VAL B 1 149 ? -9 -5.863 -9.234 1 98.81 149 VAL B O 1
ATOM 2538 N N . ILE B 1 150 ? -6.941 -5.098 -8.688 1 98.88 150 ILE B N 1
ATOM 2539 C CA . ILE B 1 150 ? -6.832 -5.82 -7.426 1 98.88 150 ILE B CA 1
ATOM 2540 C C . ILE B 1 150 ? -7.051 -4.859 -6.258 1 98.88 150 ILE B C 1
ATOM 2542 O O . ILE B 1 150 ? -6.277 -3.916 -6.074 1 98.88 150 ILE B O 1
ATOM 2546 N N . ALA B 1 151 ? -8.047 -5.07 -5.449 1 98.69 151 ALA B N 1
ATOM 2547 C CA . ALA B 1 151 ? -8.367 -4.188 -4.328 1 98.69 151 ALA B CA 1
ATOM 2548 C C . ALA B 1 151 ? -7.277 -4.227 -3.264 1 98.69 151 ALA B C 1
ATOM 2550 O O . ALA B 1 151 ? -6.535 -5.207 -3.162 1 98.69 151 ALA B O 1
ATOM 2551 N N . ALA B 1 152 ? -7.246 -3.139 -2.5 1 98.62 152 ALA B N 1
ATOM 2552 C CA . ALA B 1 152 ? -6.258 -3.02 -1.43 1 98.62 152 ALA B CA 1
ATOM 2553 C C . ALA B 1 152 ? -6.348 -4.203 -0.469 1 98.62 152 ALA B C 1
ATOM 2555 O O . ALA B 1 152 ? -7.445 -4.641 -0.116 1 98.62 152 ALA B O 1
ATOM 2556 N N . GLY B 1 153 ? -5.148 -4.73 -0.074 1 98.62 153 GLY B N 1
ATOM 2557 C CA . GLY B 1 153 ? -5.055 -5.75 0.958 1 98.62 153 GLY B CA 1
ATOM 2558 C C . GLY B 1 153 ? -5.441 -7.133 0.47 1 98.62 153 GLY B C 1
ATOM 2559 O O . GLY B 1 153 ? -5.449 -8.094 1.245 1 98.62 153 GLY B O 1
ATOM 2560 N N . SER B 1 154 ? -5.715 -7.316 -0.781 1 98.75 154 SER B N 1
ATOM 2561 C CA . SER B 1 154 ? -6.18 -8.594 -1.311 1 98.75 154 SER B CA 1
ATOM 2562 C C . SER B 1 154 ? -5.043 -9.602 -1.41 1 98.75 154 SER B C 1
ATOM 2564 O O . SER B 1 154 ? -3.887 -9.227 -1.614 1 98.75 154 SER B O 1
ATOM 2566 N N . VAL B 1 155 ? -5.375 -10.836 -1.258 1 98.88 155 VAL B N 1
ATOM 2567 C CA . VAL B 1 155 ? -4.473 -11.938 -1.571 1 98.88 155 VAL B CA 1
ATOM 2568 C C . VAL B 1 155 ? -5.008 -12.719 -2.768 1 98.88 155 VAL B C 1
ATOM 2570 O O . VAL B 1 155 ? -6.047 -13.375 -2.674 1 98.88 155 VAL B O 1
ATOM 2573 N N . VAL B 1 156 ? -4.297 -12.695 -3.887 1 98.94 156 VAL B N 1
ATOM 2574 C CA . VAL B 1 156 ? -4.758 -13.289 -5.137 1 98.94 156 VAL B CA 1
ATOM 2575 C C . VAL B 1 156 ? -4.117 -14.656 -5.324 1 98.94 156 VAL B C 1
ATOM 2577 O O . VAL B 1 156 ? -2.895 -14.766 -5.461 1 98.94 156 VAL B O 1
ATOM 2580 N N . THR B 1 157 ? -4.957 -15.648 -5.406 1 98.56 157 THR B N 1
ATOM 2581 C CA . THR B 1 157 ? -4.469 -17.031 -5.488 1 98.56 157 THR B CA 1
ATOM 2582 C C . THR B 1 157 ? -4.977 -17.703 -6.758 1 98.56 157 THR B C 1
ATOM 2584 O O . THR B 1 157 ? -4.559 -18.812 -7.082 1 98.56 157 THR B O 1
ATOM 2587 N N . LYS B 1 158 ? -5.871 -17.047 -7.441 1 98.56 158 LYS B N 1
ATOM 2588 C CA . LYS B 1 158 ? -6.441 -17.562 -8.68 1 98.56 158 LYS B CA 1
ATOM 2589 C C . LYS B 1 158 ? -6.449 -16.484 -9.773 1 98.56 158 LYS B C 1
ATOM 2591 O O . LYS B 1 158 ? -6.309 -15.297 -9.477 1 98.56 158 LYS B O 1
ATOM 2596 N N . ASP B 1 159 ? -6.68 -17 -10.922 1 98.88 159 ASP B N 1
ATOM 2597 C CA . ASP B 1 159 ? -6.656 -16.094 -12.062 1 98.88 159 ASP B CA 1
ATOM 2598 C C . ASP B 1 159 ? -7.742 -15.023 -11.938 1 98.88 159 ASP B C 1
ATOM 2600 O O . ASP B 1 159 ? -8.805 -15.273 -11.367 1 98.88 159 ASP B O 1
ATOM 2604 N N . VAL B 1 160 ? -7.508 -13.859 -12.523 1 98.94 160 VAL B N 1
ATOM 2605 C CA . VAL B 1 160 ? -8.414 -12.711 -12.508 1 98.94 160 VAL B CA 1
ATOM 2606 C C . VAL B 1 160 ? -8.852 -12.391 -13.938 1 98.94 160 VAL B C 1
ATOM 2608 O O . VAL B 1 160 ? -8.023 -12.102 -14.797 1 98.94 160 VAL B O 1
ATOM 2611 N N . PRO B 1 161 ? -10.109 -12.406 -14.156 1 98.81 161 PRO B N 1
ATOM 2612 C CA . PRO B 1 161 ? -10.578 -12.07 -15.508 1 98.81 161 PRO B CA 1
ATOM 2613 C C . PRO B 1 161 ? -10.258 -10.633 -15.906 1 98.81 161 PRO B C 1
ATOM 2615 O O . PRO B 1 161 ? -10.18 -9.758 -15.039 1 98.81 161 PRO B O 1
ATOM 2618 N N . PRO B 1 162 ? -10.125 -10.445 -17.203 1 98.81 162 PRO B N 1
ATOM 2619 C CA . PRO B 1 162 ? -9.914 -9.062 -17.656 1 98.81 162 PRO B CA 1
ATOM 2620 C C . PRO B 1 162 ? -11.062 -8.133 -17.266 1 98.81 162 PRO B C 1
ATOM 2622 O O . PRO B 1 162 ? -12.203 -8.578 -17.141 1 98.81 162 PRO B O 1
ATOM 2625 N N . ASN B 1 163 ? -10.727 -6.891 -17.078 1 98.62 163 ASN B N 1
ATOM 2626 C CA . ASN B 1 163 ? -11.695 -5.84 -16.812 1 98.62 163 ASN B CA 1
ATOM 2627 C C . ASN B 1 163 ? -12.617 -6.207 -15.648 1 98.62 163 ASN B C 1
ATOM 2629 O O . ASN B 1 163 ? -13.844 -6.062 -15.75 1 98.62 163 ASN B O 1
ATOM 2633 N N . SER B 1 164 ? -12.016 -6.68 -14.602 1 98.62 164 SER B N 1
ATOM 2634 C CA . SER B 1 164 ? -12.742 -7.004 -13.375 1 98.62 164 SER B CA 1
ATOM 2635 C C . SER B 1 164 ? -12.016 -6.465 -12.148 1 98.62 164 SER B C 1
ATOM 2637 O O . SER B 1 164 ? -10.82 -6.156 -12.211 1 98.62 164 SER B O 1
ATOM 2639 N N . ILE B 1 165 ? -12.758 -6.344 -11.117 1 98.31 165 ILE B N 1
ATOM 2640 C CA . ILE B 1 165 ? -12.172 -6.031 -9.82 1 98.31 165 ILE B CA 1
ATOM 2641 C C . ILE B 1 165 ? -12.297 -7.242 -8.891 1 98.31 165 ILE B C 1
ATOM 2643 O O . ILE B 1 165 ? -13.359 -7.855 -8.805 1 98.31 165 ILE B O 1
ATOM 2647 N N . VAL B 1 166 ? -11.156 -7.582 -8.273 1 98.75 166 VAL B N 1
ATOM 2648 C CA . VAL B 1 166 ? -11.203 -8.633 -7.262 1 98.75 166 VAL B CA 1
ATOM 2649 C C . VAL B 1 166 ? -10.766 -8.062 -5.914 1 98.75 166 VAL B C 1
ATOM 2651 O O . VAL B 1 166 ? -10.047 -7.062 -5.855 1 98.75 166 VAL B O 1
ATOM 2654 N N . GLY B 1 167 ? -11.227 -8.641 -4.824 1 98.44 167 GLY B N 1
ATOM 2655 C CA . GLY B 1 167 ? -10.836 -8.258 -3.479 1 98.44 167 GLY B CA 1
ATOM 2656 C C . GLY B 1 167 ? -11.078 -9.352 -2.451 1 98.44 167 GLY B C 1
ATOM 2657 O O . GLY B 1 167 ? -11.82 -10.297 -2.707 1 98.44 167 GLY B O 1
ATOM 2658 N N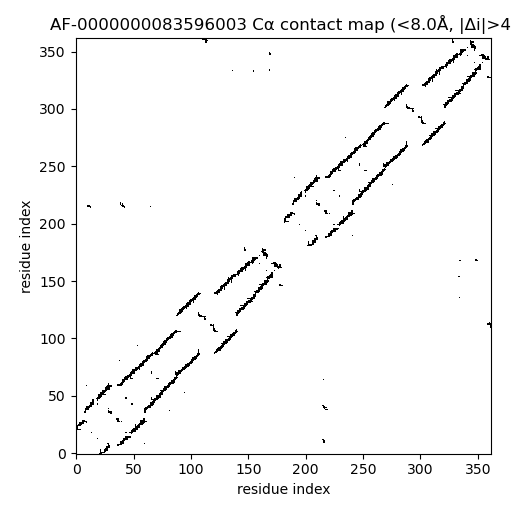 . GLY B 1 168 ? -10.273 -9.25 -1.362 1 98.12 168 GLY B N 1
ATOM 2659 C CA . GLY B 1 168 ? -10.461 -10.172 -0.251 1 98.12 168 GLY B CA 1
ATOM 2660 C C . GLY B 1 168 ? -9.289 -11.125 -0.071 1 98.12 168 GLY B C 1
ATOM 2661 O O . GLY B 1 168 ? -8.297 -11.039 -0.79 1 98.12 168 GLY B O 1
ATOM 2662 N N . VAL B 1 169 ? -9.43 -12.086 1.013 1 97.88 169 VAL B N 1
ATOM 2663 C CA . VAL B 1 169 ? -8.422 -13.094 1.344 1 97.88 169 VAL B CA 1
ATOM 2664 C C . VAL B 1 169 ? -9.102 -14.453 1.535 1 97.88 169 VAL B C 1
ATOM 2666 O O . VAL B 1 169 ? -9.672 -14.719 2.594 1 97.88 169 VAL B O 1
ATOM 2669 N N . PRO B 1 170 ? -9.07 -15.258 0.581 1 98.06 170 PRO B N 1
ATOM 2670 C CA . PRO B 1 170 ? -8.539 -15.047 -0.769 1 98.06 170 PRO B CA 1
ATOM 2671 C C . PRO B 1 170 ? -9.414 -14.133 -1.613 1 98.06 170 PRO B C 1
ATOM 2673 O O . PRO B 1 170 ? -10.602 -13.969 -1.325 1 98.06 170 PRO B O 1
ATOM 2676 N N . ALA B 1 171 ? -8.828 -13.594 -2.643 1 98.56 171 ALA B N 1
ATOM 2677 C CA . ALA B 1 171 ? -9.539 -12.633 -3.484 1 98.56 171 ALA B CA 1
ATOM 2678 C C . ALA B 1 171 ? -10.625 -13.32 -4.305 1 98.56 171 ALA B C 1
ATOM 2680 O O . ALA B 1 171 ? -10.43 -14.43 -4.801 1 98.56 171 ALA B O 1
ATOM 2681 N N . LYS B 1 172 ? -11.719 -12.633 -4.379 1 98.31 172 LYS B N 1
ATOM 2682 C CA . LYS B 1 172 ? -12.836 -13.039 -5.227 1 98.31 172 LYS B CA 1
ATOM 2683 C C . LYS B 1 172 ? -13.289 -11.898 -6.129 1 98.31 172 LYS B C 1
ATOM 2685 O O . LYS B 1 172 ? -13.047 -10.727 -5.824 1 98.31 172 LYS B O 1
ATOM 2690 N N . VAL B 1 173 ? -13.945 -12.281 -7.223 1 97.81 173 VAL B N 1
ATOM 2691 C CA . VAL B 1 173 ? -14.461 -11.273 -8.141 1 97.81 173 VAL B CA 1
ATOM 2692 C C . VAL B 1 173 ? -15.562 -10.469 -7.453 1 97.81 173 VAL B C 1
ATOM 2694 O O . VAL B 1 173 ? -16.5 -11.039 -6.887 1 97.81 173 VAL B O 1
ATOM 2697 N N . ILE B 1 174 ? -15.516 -9.219 -7.543 1 97 174 ILE B N 1
ATOM 2698 C CA . ILE B 1 174 ? -16.484 -8.305 -6.953 1 97 174 ILE B CA 1
ATOM 2699 C C . ILE B 1 174 ? -17.375 -7.715 -8.047 1 97 174 ILE B C 1
ATOM 2701 O O . ILE B 1 174 ? -18.578 -7.551 -7.863 1 97 174 ILE B O 1
ATOM 2705 N N . LYS B 1 175 ? -16.766 -7.262 -9.055 1 95.94 175 LYS B N 1
ATOM 2706 C CA . LYS B 1 175 ? -17.438 -6.594 -10.164 1 95.94 175 LYS B CA 1
ATOM 2707 C C . LYS B 1 175 ? -16.734 -6.883 -11.492 1 95.94 175 LYS B C 1
ATOM 2709 O O . LYS B 1 175 ? -15.508 -7.043 -11.531 1 95.94 175 LYS B O 1
ATOM 2714 N N . THR B 1 176 ? -17.516 -6.953 -12.609 1 96.88 176 THR B N 1
ATOM 2715 C CA . THR B 1 176 ? -16.969 -7.18 -13.938 1 96.88 176 THR B CA 1
ATOM 2716 C C . THR B 1 176 ? -17.281 -6.016 -14.867 1 96.88 176 THR B C 1
ATOM 2718 O O . THR B 1 176 ? -18.047 -5.113 -14.5 1 96.88 176 THR B O 1
ATOM 2721 N N . ASN B 1 177 ? -16.625 -6.043 -15.969 1 97.12 177 ASN B N 1
ATOM 2722 C CA . ASN B 1 177 ? -16.828 -5.027 -17 1 97.12 177 ASN B CA 1
ATOM 2723 C C . ASN B 1 177 ? -16.562 -3.623 -16.469 1 97.12 177 ASN B C 1
ATOM 2725 O O . ASN B 1 177 ? -17.359 -2.711 -16.672 1 97.12 177 ASN B O 1
ATOM 2729 N N . ILE B 1 178 ? -15.469 -3.553 -15.859 1 95.88 178 ILE B N 1
ATOM 2730 C CA . ILE B 1 178 ? -15.102 -2.262 -15.297 1 95.88 178 ILE B CA 1
ATOM 2731 C C . ILE B 1 178 ? -14.094 -1.568 -16.203 1 95.88 178 ILE B C 1
ATOM 2733 O O . ILE B 1 178 ? -13.484 -2.207 -17.062 1 95.88 178 ILE B O 1
ATOM 2737 N N . LYS B 1 179 ? -13.969 -0.307 -16.078 1 96.62 179 LYS B N 1
ATOM 2738 C CA . LYS B 1 179 ? -12.922 0.514 -16.672 1 96.62 179 LYS B CA 1
ATOM 2739 C C . LYS B 1 179 ? -12.32 1.473 -15.648 1 96.62 179 LYS B C 1
ATOM 2741 O O . LYS B 1 179 ? -13.016 1.915 -14.727 1 96.62 179 LYS B O 1
ATOM 2746 N N . TRP B 1 180 ? -11.023 1.766 -15.789 1 97.12 180 TRP B N 1
ATOM 2747 C CA . TRP B 1 180 ? -10.375 2.717 -14.891 1 97.12 180 TRP B CA 1
ATOM 2748 C C . TRP B 1 180 ? -9.328 3.541 -15.633 1 97.12 180 TRP B C 1
ATOM 2750 O O . TRP B 1 180 ? -8.891 3.17 -16.719 1 97.12 180 TRP B O 1
ATOM 2760 N N . LYS B 1 181 ? -8.969 4.754 -15 1 95 181 LYS B N 1
ATOM 2761 C CA . LYS B 1 181 ? -7.953 5.629 -15.57 1 95 181 LYS B CA 1
ATOM 2762 C C . LYS B 1 181 ? -7.125 6.297 -14.477 1 95 181 LYS B C 1
ATOM 2764 O O . LYS B 1 181 ? -7.625 6.535 -13.375 1 95 181 LYS B O 1
#

InterPro domains:
  IPR001451 Hexapeptide repeat [PF14602] (123-158)
  IPR011004 Trimeric LpxA-like superfamily [SSF51161] (74-179)
  IPR018357 Hexapeptide transferase, conserved site [PS00101] (132-160)
  IPR051159 Hexapeptide-repeat containing acetyltransferases [PTHR23416] (43-177)

Foldseek 3Di:
DDDEAEDPQEAEAAADPQQEAAQEYEYHAADDPPDDTAHHYEYADALHHEYEAYDEYEHHQEYEYTDHNAYEYEYYAYAYHNEYEYTDHYEYAEAHEYHYYQEYEYQAPVDDDDDPPDDGGAYEYEYACEYEAANEYEYHPEYEAAQEYEYHNEYEDYYHYHQFYWGDDPIDTDDHNHHDD/DDDEAEDPQEAEAAADPQQEAAQEYEYHAADDPPDDTDHHYYYAEALHHEYEAYDEYEHHLEYYYTDHNAYEYEYYAYAYHNEYEYTDHYEYAEAHEYHYYQEYEYQAPVDDDDDPPDDGGAYEYEYYCEAEAANEYEYHPEYEAAQEYEYHNEYEDYYHYHQFYWGDDPIDTDGHNHHDD

Organism: NCBI:txid1368476